Protein AF-A0AAV6Z8X4-F1 (afdb_monomer_lite)

InterPro domains:
  IPR003597 Immunoglobulin C1-set [PF07654] (32-117)
  IPR007110 Immunoglobulin-like domain [PS50835] (21-122)
  IPR013783 Immunoglobulin-like fold [G3DSA:2.60.40.10] (21-125)
  IPR013783 Immunoglobulin-like fold [G3DSA:2.60.40.10] (136-228)
  IPR036179 Immunoglobulin-like domain superfamily [SSF48726] (20-122)
  IPR050380 Immune Recognition and Response Modulators [PTHR23411] (27-135)

Sequence (233 aa):
MKERGRVLSWRDQDNSFPWRPVIQEVPVPHVLMGQSLLLQYNISGYFPDAVTVHWYKKEKGAPASALIHNRDKYEILDTTSQGQLDSTYSCTARLHFTPTLKDQGSEIICRVEHPSLDEALERSSGHLRVQGKIKSRKPIKVTAGKEEMKYSLLLENFYPKDLHIEWLGLSEDVTQTYPSSEKYTNNIDKTHSVTSDCRVPEKDLKKPNFTVCVTWRHESMDDAGSRVASSLL

Organism: Engystomops pustulosus (NCBI:txid76066)

Foldseek 3Di:
DDDDDPPDDPPPDDLPPFQDKDKDDDAQDQAEAQDKDKDKIKIKRHPDPPKDKWKWKAFAPRPDTHTDDDCVFKDWDDWDWDQDPVRIIMTMTMMIGHDAPSQAQMWMKIWMDDPSDPDIDIDISGGHHYWYDWDWDDDWDWDDDDFKIKTKTKIDGTDDPDKDKWKWKDADPDIDTFDWDWDWDQDPSRGIMIIIMTIGGVVQVPGHPIWMKMWMDDPVDPDIDMDINDDPD

Structure (mmCIF, N/CA/C/O backbone):
data_AF-A0AAV6Z8X4-F1
#
_entry.id   AF-A0AAV6Z8X4-F1
#
loop_
_atom_site.group_PDB
_atom_site.id
_atom_site.type_symbol
_atom_site.label_atom_id
_atom_site.label_alt_id
_atom_site.label_comp_id
_atom_site.label_asym_id
_atom_site.label_entity_id
_atom_site.label_seq_id
_atom_site.pdbx_PDB_ins_code
_atom_site.Cartn_x
_atom_site.Cartn_y
_atom_site.Cartn_z
_atom_site.occupancy
_atom_site.B_iso_or_equiv
_atom_site.auth_seq_id
_atom_site.auth_comp_id
_atom_site.auth_asym_id
_atom_site.auth_atom_id
_atom_site.pdbx_PDB_model_num
ATOM 1 N N . MET A 1 1 ? 51.310 -15.531 -46.652 1.00 34.31 1 MET A N 1
ATOM 2 C CA . MET A 1 1 ? 51.358 -14.092 -46.311 1.00 34.31 1 MET A CA 1
ATOM 3 C C . MET A 1 1 ? 49.956 -13.524 -46.525 1.00 34.31 1 MET A C 1
ATOM 5 O O . MET A 1 1 ? 49.521 -13.463 -47.662 1.00 34.31 1 MET A O 1
ATOM 9 N N . LYS A 1 2 ? 49.265 -13.219 -45.414 1.00 34.84 2 LYS A N 1
ATOM 10 C CA . LYS A 1 2 ? 47.993 -12.478 -45.244 1.00 34.84 2 LYS A CA 1
ATOM 11 C C . LYS A 1 2 ? 46.761 -12.913 -46.063 1.00 34.84 2 LYS A C 1
ATOM 13 O O . LYS A 1 2 ? 46.523 -12.417 -47.160 1.00 34.84 2 LYS A O 1
ATOM 18 N N . GLU A 1 3 ? 45.915 -13.735 -45.436 1.00 31.09 3 GLU A N 1
ATOM 19 C CA . GLU A 1 3 ? 44.481 -13.800 -45.743 1.00 31.09 3 GLU A CA 1
ATOM 20 C C . GLU A 1 3 ? 43.838 -12.429 -45.487 1.00 31.09 3 GLU A C 1
ATOM 22 O O . GLU A 1 3 ? 44.033 -11.809 -44.438 1.00 31.09 3 GLU A O 1
ATOM 27 N N . ARG A 1 4 ? 43.097 -11.925 -46.477 1.00 33.06 4 ARG A N 1
ATOM 28 C CA . ARG A 1 4 ? 42.283 -10.716 -46.344 1.00 33.06 4 ARG A CA 1
ATOM 29 C C . ARG A 1 4 ? 41.012 -11.089 -45.590 1.00 33.06 4 ARG A C 1
ATOM 31 O O . ARG A 1 4 ? 40.123 -11.713 -46.161 1.00 33.06 4 ARG A O 1
ATOM 38 N N . GLY A 1 5 ? 40.935 -10.692 -44.322 1.00 32.88 5 GLY A N 1
ATOM 39 C CA . GLY A 1 5 ? 39.695 -10.748 -43.555 1.00 32.88 5 GLY A CA 1
ATOM 40 C C . GLY A 1 5 ? 38.594 -9.974 -44.279 1.00 32.88 5 GLY A C 1
ATOM 41 O O . GLY A 1 5 ? 38.760 -8.792 -44.591 1.00 32.88 5 GLY A O 1
ATOM 42 N N . ARG A 1 6 ? 37.480 -10.652 -44.575 1.00 37.69 6 ARG A N 1
ATOM 43 C CA . ARG A 1 6 ? 36.229 -10.001 -44.978 1.00 37.69 6 ARG A CA 1
ATOM 44 C C . ARG A 1 6 ? 35.789 -9.111 -43.822 1.00 37.69 6 ARG A C 1
ATOM 46 O O . ARG A 1 6 ? 35.500 -9.603 -42.737 1.00 37.69 6 ARG A O 1
ATOM 53 N N . VAL A 1 7 ? 35.746 -7.806 -44.065 1.00 40.75 7 VAL A N 1
ATOM 54 C CA . VAL A 1 7 ? 35.040 -6.860 -43.203 1.00 40.75 7 VAL A CA 1
ATOM 55 C C . VAL A 1 7 ? 33.556 -7.183 -43.350 1.00 40.75 7 VAL A C 1
ATOM 57 O O . VAL A 1 7 ? 32.980 -6.947 -44.410 1.00 40.75 7 VAL A O 1
ATOM 60 N N . LEU A 1 8 ? 32.963 -7.797 -42.326 1.00 37.16 8 LEU A N 1
ATOM 61 C CA . LEU A 1 8 ? 31.517 -7.964 -42.244 1.00 37.16 8 LEU A CA 1
ATOM 62 C C . LEU A 1 8 ? 30.920 -6.585 -41.956 1.00 37.16 8 LEU A C 1
ATOM 64 O O . LEU A 1 8 ? 31.176 -5.981 -40.916 1.00 37.16 8 LEU A O 1
ATOM 68 N N . SER A 1 9 ? 30.198 -6.048 -42.934 1.00 38.84 9 SER A N 1
ATOM 69 C CA . SER A 1 9 ? 29.437 -4.816 -42.798 1.00 38.84 9 SER A CA 1
ATOM 70 C C . SER A 1 9 ? 28.275 -5.033 -41.837 1.00 38.84 9 SER A C 1
ATOM 72 O O . SER A 1 9 ? 27.449 -5.911 -42.057 1.00 38.84 9 SER A O 1
ATOM 74 N N . TRP A 1 10 ? 28.155 -4.173 -40.826 1.00 43.81 10 TRP A N 1
ATOM 75 C CA . TRP A 1 10 ? 27.065 -4.136 -39.833 1.00 43.81 10 TRP A CA 1
ATOM 76 C C . TRP A 1 10 ? 25.668 -3.819 -40.410 1.00 43.81 10 TRP A C 1
ATOM 78 O O . TRP A 1 10 ? 24.795 -3.347 -39.691 1.00 43.81 10 TRP A O 1
ATOM 88 N N . ARG A 1 11 ? 25.471 -3.982 -41.722 1.00 43.84 11 ARG A N 1
ATOM 89 C CA . ARG A 1 11 ? 24.238 -3.650 -42.450 1.00 43.84 11 ARG A CA 1
ATOM 90 C C . ARG A 1 11 ? 23.587 -4.848 -43.132 1.00 43.84 11 ARG A C 1
ATOM 92 O O . ARG A 1 11 ? 22.598 -4.654 -43.829 1.00 43.84 11 ARG A O 1
ATOM 99 N N . ASP A 1 12 ? 24.099 -6.057 -42.918 1.00 41.06 12 ASP A N 1
ATOM 100 C CA . ASP A 1 12 ? 23.402 -7.254 -43.374 1.00 41.06 12 ASP A CA 1
ATOM 101 C C . ASP A 1 12 ? 22.396 -7.680 -42.304 1.00 41.06 12 ASP A C 1
ATOM 103 O O . ASP A 1 12 ? 22.716 -8.207 -41.241 1.00 41.06 12 ASP A O 1
ATOM 107 N N . GLN A 1 13 ? 21.163 -7.308 -42.610 1.00 51.62 13 GLN A N 1
ATOM 108 C CA . GLN A 1 13 ? 19.927 -7.514 -41.888 1.00 51.62 13 GLN A CA 1
ATOM 109 C C . GLN A 1 13 ? 19.600 -9.012 -41.840 1.00 51.62 13 GLN A C 1
ATOM 111 O O . GLN A 1 13 ? 18.984 -9.544 -42.760 1.00 51.62 13 GLN A O 1
ATOM 116 N N . ASP A 1 14 ? 20.014 -9.685 -40.767 1.00 45.38 14 ASP A N 1
ATOM 117 C CA . ASP A 1 14 ? 19.438 -10.969 -40.372 1.00 45.38 14 ASP A CA 1
ATOM 118 C C . ASP A 1 14 ? 18.536 -10.740 -39.159 1.00 45.38 14 ASP A C 1
ATOM 120 O O . ASP A 1 14 ? 18.975 -10.296 -38.094 1.00 45.38 14 ASP A O 1
ATOM 124 N N . ASN A 1 15 ? 17.245 -11.017 -39.326 1.00 52.12 15 ASN A N 1
ATOM 125 C CA . ASN A 1 15 ? 16.208 -10.806 -38.317 1.00 52.12 15 ASN A CA 1
ATOM 126 C C . ASN A 1 15 ? 16.251 -11.886 -37.212 1.00 52.12 15 ASN A C 1
ATOM 128 O O . ASN A 1 15 ? 15.230 -12.220 -36.614 1.00 52.12 15 ASN A O 1
ATOM 132 N N . SER A 1 16 ? 17.428 -12.464 -36.957 1.00 53.31 16 SER A N 1
ATOM 133 C CA . SER A 1 16 ? 17.615 -13.672 -36.157 1.00 53.31 16 SER A CA 1
ATOM 134 C C . SER A 1 16 ? 18.594 -13.506 -34.995 1.00 53.31 16 SER A C 1
ATOM 136 O O . SER A 1 16 ? 19.072 -14.521 -34.501 1.00 53.31 16 SER A O 1
ATOM 138 N N . PHE A 1 17 ? 18.935 -12.286 -34.552 1.00 56.25 17 PHE A N 1
ATOM 139 C CA . PHE A 1 17 ? 19.756 -12.108 -33.342 1.00 56.25 17 PHE A CA 1
ATOM 140 C C . PHE A 1 17 ? 19.047 -12.765 -32.141 1.00 56.25 17 PHE A C 1
ATOM 142 O O . PHE A 1 17 ? 18.004 -12.254 -31.720 1.00 56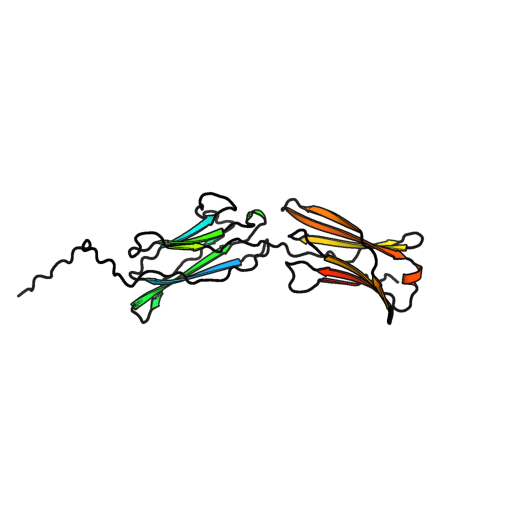.25 17 PHE A O 1
ATOM 149 N N . PRO A 1 18 ? 19.568 -13.880 -31.579 1.00 67.81 18 PRO A N 1
ATOM 150 C CA . PRO A 1 18 ? 18.834 -14.631 -30.559 1.00 67.81 18 PRO A CA 1
ATOM 151 C C . PRO A 1 18 ? 18.968 -14.036 -29.146 1.00 67.81 18 PRO A C 1
ATOM 153 O O . PRO A 1 18 ? 18.290 -14.483 -28.229 1.00 67.81 18 PRO A O 1
ATOM 156 N N . TRP A 1 19 ? 19.807 -13.010 -28.972 1.00 76.50 19 TRP A N 1
ATOM 157 C CA . TRP A 1 19 ? 20.174 -12.425 -27.677 1.00 76.50 19 TRP A CA 1
ATOM 158 C C . TRP A 1 19 ? 19.380 -11.144 -27.406 1.00 76.50 19 TRP A C 1
ATOM 160 O O . TRP A 1 19 ? 19.952 -10.054 -27.299 1.00 76.50 19 TRP A O 1
ATOM 170 N N . ARG A 1 20 ? 18.050 -11.268 -27.374 1.00 82.69 20 ARG A N 1
ATOM 171 C CA . ARG A 1 20 ? 17.136 -10.153 -27.098 1.00 82.69 20 ARG A CA 1
ATOM 172 C C . ARG A 1 20 ? 16.801 -10.112 -25.605 1.00 82.69 20 ARG A C 1
ATOM 174 O O . ARG A 1 20 ? 16.493 -11.161 -25.038 1.00 82.69 20 ARG A O 1
ATOM 181 N N . PRO A 1 21 ? 16.817 -8.930 -24.962 1.00 88.62 21 PRO A N 1
ATOM 182 C CA . PRO A 1 21 ? 16.452 -8.820 -23.557 1.00 88.62 21 PRO A CA 1
ATOM 183 C C . PRO A 1 21 ? 15.006 -9.267 -23.332 1.00 88.62 21 PRO A C 1
ATOM 185 O O . PRO A 1 21 ? 14.098 -8.895 -24.075 1.00 88.62 21 PRO A O 1
ATOM 188 N N . VAL A 1 22 ? 14.786 -10.010 -22.254 1.00 89.62 22 VAL A N 1
ATOM 189 C CA . VAL A 1 22 ? 13.462 -10.385 -21.757 1.00 89.62 22 VAL A CA 1
ATOM 190 C C . VAL A 1 22 ? 13.301 -9.823 -20.356 1.00 89.62 22 VAL A C 1
ATOM 192 O O . VAL A 1 22 ? 14.174 -10.004 -19.515 1.00 89.62 22 VAL A O 1
ATOM 195 N N . ILE A 1 23 ? 12.176 -9.158 -20.094 1.00 89.94 23 ILE A N 1
ATOM 196 C CA . ILE A 1 23 ? 11.818 -8.708 -18.745 1.00 89.94 23 ILE A CA 1
ATOM 197 C C . ILE A 1 23 ? 11.040 -9.838 -18.053 1.00 89.94 23 ILE A C 1
ATOM 199 O O . ILE A 1 23 ? 10.152 -10.436 -18.657 1.00 89.94 23 ILE A O 1
ATOM 203 N N . GLN A 1 24 ? 11.339 -10.165 -16.802 1.00 85.81 24 GLN A N 1
ATOM 204 C CA . GLN A 1 24 ? 10.565 -11.143 -16.039 1.00 85.81 24 GLN A CA 1
ATOM 205 C C . GLN A 1 24 ? 9.306 -10.506 -15.441 1.00 85.81 24 GLN A C 1
ATOM 207 O O . GLN A 1 24 ? 9.314 -9.355 -15.002 1.00 85.81 24 GLN A O 1
ATOM 212 N N . GLU A 1 25 ? 8.221 -11.275 -15.404 1.00 66.19 25 GLU A N 1
ATOM 213 C CA . GLU A 1 25 ? 6.976 -10.891 -14.746 1.00 66.19 25 GLU A CA 1
ATOM 214 C C . GLU A 1 25 ? 7.137 -10.914 -13.225 1.00 66.19 25 GLU A C 1
ATOM 216 O O . GLU A 1 25 ? 7.536 -11.929 -12.651 1.00 66.19 25 GLU A O 1
ATOM 221 N N . VAL A 1 26 ? 6.817 -9.796 -12.574 1.00 66.38 26 VAL A N 1
ATOM 222 C CA . VAL A 1 26 ? 6.809 -9.690 -11.114 1.00 66.38 26 VAL A CA 1
ATOM 223 C C . VAL A 1 26 ? 5.420 -9.233 -10.680 1.00 66.38 26 VAL A C 1
ATOM 225 O O . VAL A 1 26 ? 4.936 -8.216 -11.186 1.00 66.38 26 VAL A O 1
ATOM 228 N N . PRO A 1 27 ? 4.744 -9.977 -9.785 1.00 62.22 27 PRO A N 1
ATOM 229 C CA . PRO A 1 27 ? 3.430 -9.594 -9.305 1.00 62.22 27 PRO A CA 1
ATOM 230 C C . PRO A 1 27 ? 3.502 -8.255 -8.576 1.00 62.22 27 PRO A C 1
ATOM 232 O O . PRO A 1 27 ? 4.427 -7.964 -7.818 1.00 62.22 27 PRO A O 1
ATOM 235 N N . VAL A 1 28 ? 2.494 -7.435 -8.833 1.00 65.44 28 VAL A N 1
ATOM 236 C CA . VAL A 1 28 ? 2.404 -6.064 -8.347 1.00 65.44 28 VAL A CA 1
ATOM 237 C C . VAL A 1 28 ? 2.008 -6.112 -6.875 1.00 65.44 28 VAL A C 1
ATOM 239 O O . VAL A 1 28 ? 0.948 -6.662 -6.565 1.00 65.44 28 VAL A O 1
ATOM 242 N N . PRO A 1 29 ? 2.817 -5.562 -5.959 1.00 62.03 29 PRO A N 1
ATOM 243 C CA . PRO A 1 29 ? 2.515 -5.629 -4.536 1.00 62.03 29 PRO A CA 1
ATOM 244 C C . PRO A 1 29 ? 1.217 -4.887 -4.204 1.00 62.03 29 PRO A C 1
ATOM 246 O O . PRO A 1 29 ? 0.879 -3.892 -4.844 1.00 62.03 29 PRO A O 1
ATOM 249 N N . HIS A 1 30 ? 0.522 -5.322 -3.151 1.00 70.25 30 HIS A N 1
ATOM 250 C CA . HIS A 1 30 ? -0.430 -4.455 -2.460 1.00 70.25 30 HIS A CA 1
ATOM 251 C C . HIS A 1 30 ? 0.331 -3.247 -1.912 1.00 70.25 30 HIS A C 1
ATOM 253 O O . HIS A 1 30 ? 1.346 -3.396 -1.231 1.00 70.25 30 HIS A O 1
ATOM 259 N N . VAL A 1 31 ? -0.128 -2.043 -2.251 1.00 87.25 31 VAL A N 1
ATOM 260 C CA . VAL A 1 31 ? 0.654 -0.828 -2.042 1.00 87.25 31 VAL A CA 1
ATOM 261 C C . VAL A 1 31 ? 0.081 -0.048 -0.864 1.00 87.25 31 VAL A C 1
ATOM 263 O O . VAL A 1 31 ? -1.003 0.527 -0.954 1.00 87.25 31 VAL A O 1
ATOM 266 N N . LEU A 1 32 ? 0.812 0.004 0.249 1.00 88.25 32 LEU A N 1
ATOM 267 C CA . LEU A 1 32 ? 0.405 0.769 1.427 1.00 88.25 32 LEU A CA 1
ATOM 268 C C . LEU A 1 32 ? 0.922 2.206 1.345 1.00 88.25 32 LEU A C 1
ATOM 270 O O . LEU A 1 32 ? 2.120 2.453 1.221 1.00 88.25 32 LEU A O 1
ATOM 274 N N . MET A 1 33 ? 0.008 3.167 1.444 1.00 88.81 33 MET A N 1
ATOM 275 C CA . MET A 1 33 ? 0.327 4.590 1.405 1.00 88.81 33 MET A CA 1
ATOM 276 C C . MET A 1 33 ? 1.371 4.959 2.469 1.00 88.81 33 MET A C 1
ATOM 278 O O . MET A 1 33 ? 1.230 4.618 3.645 1.00 88.81 33 MET A O 1
ATOM 282 N N . GLY A 1 34 ? 2.395 5.710 2.056 1.00 84.94 34 GLY A N 1
ATOM 283 C CA . GLY A 1 34 ? 3.456 6.187 2.946 1.00 84.94 34 GLY A CA 1
ATOM 284 C C . GLY A 1 34 ? 4.490 5.129 3.346 1.00 84.94 34 GLY A C 1
ATOM 285 O O . GLY A 1 34 ? 5.409 5.457 4.091 1.00 84.94 34 GLY A O 1
ATOM 286 N N . GLN A 1 35 ? 4.372 3.888 2.866 1.00 87.56 35 GLN A N 1
ATOM 287 C CA . GLN A 1 35 ? 5.392 2.856 3.045 1.00 87.56 35 GLN A CA 1
ATOM 288 C C . GLN A 1 35 ? 6.231 2.721 1.777 1.00 87.56 35 GLN A C 1
ATOM 290 O O . GLN A 1 35 ? 5.690 2.484 0.700 1.00 87.56 35 GLN A O 1
ATOM 295 N N . SER A 1 36 ? 7.551 2.874 1.906 1.00 88.56 36 SER A N 1
ATOM 296 C CA . SER A 1 36 ? 8.468 2.694 0.778 1.00 88.56 36 SER A CA 1
ATOM 297 C C . SER A 1 36 ? 8.439 1.245 0.290 1.00 88.56 36 SER A C 1
ATOM 299 O O . SER A 1 36 ? 8.541 0.312 1.089 1.00 88.56 36 SER A O 1
ATOM 301 N N . LEU A 1 37 ? 8.304 1.070 -1.022 1.00 89.00 37 LEU A N 1
ATOM 302 C CA . LEU A 1 37 ? 8.266 -0.218 -1.708 1.00 89.00 37 LEU A CA 1
ATOM 303 C C . LEU A 1 37 ? 9.398 -0.291 -2.738 1.00 89.00 37 LEU A C 1
ATOM 305 O O . LEU A 1 37 ? 9.764 0.725 -3.328 1.00 89.00 37 LEU A O 1
ATOM 309 N N . LEU A 1 38 ? 9.921 -1.498 -2.973 1.00 90.25 38 LEU A N 1
ATOM 310 C CA . LEU A 1 38 ? 10.885 -1.793 -4.032 1.00 90.25 38 LEU A CA 1
ATOM 311 C C . LEU A 1 38 ? 10.198 -2.525 -5.192 1.00 90.25 38 LEU A C 1
ATOM 313 O O . LEU A 1 38 ? 9.723 -3.646 -5.020 1.00 90.25 38 LEU A O 1
ATOM 317 N N . LEU A 1 39 ? 10.186 -1.914 -6.378 1.00 90.06 39 LEU A N 1
ATOM 318 C CA . LEU A 1 39 ? 9.906 -2.617 -7.630 1.00 90.06 39 LEU A CA 1
ATOM 319 C C . LEU A 1 39 ? 11.201 -3.193 -8.182 1.00 90.06 39 LEU A C 1
ATOM 321 O O . LEU A 1 39 ? 12.224 -2.509 -8.225 1.00 90.06 39 LEU A O 1
ATOM 325 N N . GLN A 1 40 ? 11.133 -4.441 -8.632 1.00 91.31 40 GLN A N 1
ATOM 326 C CA . GLN A 1 40 ? 12.275 -5.163 -9.161 1.00 91.31 40 GLN A CA 1
ATOM 327 C C . GLN A 1 40 ? 11.875 -5.887 -10.443 1.00 91.31 40 GLN A C 1
ATOM 329 O O . GLN A 1 40 ? 10.918 -6.651 -10.431 1.00 91.31 40 GLN A O 1
ATOM 334 N N . TYR A 1 41 ? 12.623 -5.673 -11.524 1.00 91.88 41 TYR A N 1
ATOM 335 C CA . TYR A 1 41 ? 12.455 -6.401 -12.780 1.00 91.88 41 TYR A CA 1
ATOM 336 C C . TYR A 1 41 ? 13.779 -7.032 -13.188 1.00 91.88 41 TYR A C 1
ATOM 338 O O . TYR A 1 41 ? 14.787 -6.341 -13.335 1.00 91.88 41 TYR A O 1
ATOM 346 N N . ASN A 1 42 ? 13.766 -8.350 -13.365 1.00 93.69 42 ASN A N 1
ATOM 347 C CA . ASN A 1 42 ? 14.898 -9.083 -13.914 1.00 93.69 42 ASN A CA 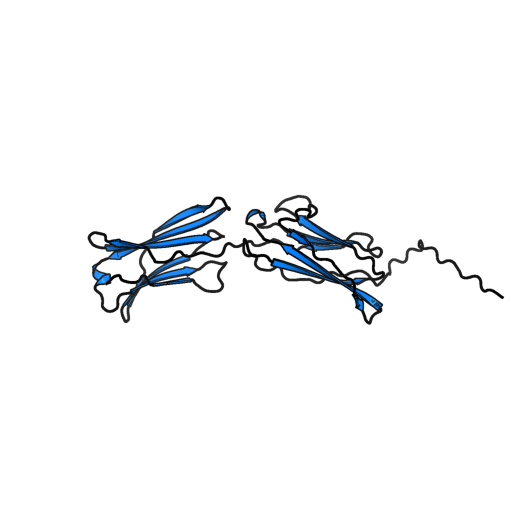1
ATOM 348 C C . ASN A 1 42 ? 14.880 -8.959 -15.441 1.00 93.69 42 ASN A C 1
ATOM 350 O O . ASN A 1 42 ? 13.833 -9.166 -16.054 1.00 93.69 42 ASN A O 1
ATOM 354 N N . ILE A 1 43 ? 16.012 -8.601 -16.032 1.00 95.12 43 ILE A N 1
ATOM 355 C CA . ILE A 1 43 ? 16.207 -8.447 -17.471 1.00 95.12 43 ILE A CA 1
ATOM 356 C C . ILE A 1 43 ? 17.323 -9.410 -17.858 1.00 95.12 43 ILE A C 1
ATOM 358 O O . ILE A 1 43 ? 18.411 -9.330 -17.299 1.00 95.12 43 ILE A O 1
ATOM 362 N N . SER A 1 44 ? 17.090 -10.322 -18.794 1.00 94.50 44 SER A N 1
ATOM 363 C CA . SER A 1 44 ? 18.077 -11.353 -19.139 1.00 94.50 44 SER A CA 1
ATOM 364 C C . SER A 1 44 ? 18.098 -11.684 -20.625 1.00 94.50 44 SER A C 1
ATOM 366 O O . SER A 1 44 ? 17.216 -11.264 -21.374 1.00 94.50 44 SER A O 1
ATOM 368 N N . GLY A 1 45 ? 19.122 -12.427 -21.050 1.00 92.31 45 GLY A N 1
ATOM 369 C CA . GLY A 1 45 ? 19.208 -12.979 -22.400 1.00 92.31 45 GLY A CA 1
ATOM 370 C C . GLY A 1 45 ? 19.760 -12.017 -23.449 1.00 92.31 45 GLY A C 1
ATOM 371 O O . GLY A 1 45 ? 19.609 -12.282 -24.636 1.00 92.31 45 GLY A O 1
ATOM 372 N N . TYR A 1 46 ? 20.387 -10.905 -23.050 1.00 93.44 46 TYR A N 1
ATOM 373 C CA . TYR A 1 46 ? 20.851 -9.879 -23.990 1.00 93.44 46 TYR A CA 1
ATOM 374 C C . TYR A 1 46 ? 22.363 -9.901 -24.220 1.00 93.44 46 TYR A C 1
ATOM 376 O O . TYR A 1 46 ? 23.145 -10.220 -23.329 1.00 93.44 46 TYR A O 1
ATOM 384 N N . PHE A 1 47 ? 22.781 -9.524 -25.428 1.00 91.50 47 PHE A N 1
ATOM 385 C CA . PHE A 1 47 ? 24.177 -9.274 -25.791 1.00 91.50 47 PHE A CA 1
ATOM 386 C C . PHE A 1 47 ? 24.222 -8.237 -26.926 1.00 91.50 47 PHE A C 1
ATOM 388 O O . PHE A 1 47 ? 23.442 -8.370 -27.871 1.00 91.50 47 PHE A O 1
ATOM 395 N N . PRO A 1 48 ? 25.103 -7.218 -26.896 1.00 93.00 48 PRO A N 1
ATOM 396 C CA . PRO A 1 48 ? 26.188 -6.976 -25.931 1.00 93.00 48 PRO A CA 1
ATOM 397 C C . PRO A 1 48 ? 25.701 -6.377 -24.598 1.00 93.00 48 PRO A C 1
ATOM 399 O O . PRO A 1 48 ? 24.509 -6.106 -24.443 1.00 93.00 48 PRO A O 1
ATOM 402 N N . ASP A 1 49 ? 26.614 -6.139 -23.649 1.00 93.94 49 ASP A N 1
ATOM 403 C CA . ASP A 1 49 ? 26.342 -5.389 -22.411 1.00 93.94 49 ASP A CA 1
ATOM 404 C C . ASP A 1 49 ? 26.143 -3.889 -22.691 1.00 93.94 49 ASP A C 1
ATOM 406 O O . ASP A 1 49 ? 27.035 -3.062 -22.516 1.00 93.94 49 ASP A O 1
ATOM 410 N N . ALA A 1 50 ? 24.975 -3.559 -23.234 1.00 93.06 50 ALA A N 1
ATOM 411 C CA . ALA A 1 50 ? 24.595 -2.209 -23.642 1.00 93.06 50 ALA A CA 1
ATOM 412 C C . ALA A 1 50 ? 23.116 -1.934 -23.329 1.00 93.06 50 ALA A C 1
ATOM 414 O O . ALA A 1 50 ? 22.418 -1.264 -24.090 1.00 93.06 50 ALA A O 1
ATOM 415 N N . VAL A 1 51 ? 22.611 -2.520 -22.242 1.00 94.44 51 VAL A N 1
ATOM 416 C CA . VAL A 1 51 ? 21.224 -2.326 -21.816 1.00 94.44 51 VAL A CA 1
ATOM 417 C C . VAL A 1 51 ? 21.074 -0.977 -21.121 1.00 94.44 51 VAL A C 1
ATOM 419 O O . VAL A 1 51 ? 21.868 -0.620 -20.253 1.00 94.44 51 VAL A O 1
ATOM 422 N N . THR A 1 52 ? 20.037 -0.232 -21.486 1.00 94.94 52 THR A N 1
ATOM 423 C CA . THR A 1 52 ? 19.655 1.012 -20.812 1.00 94.94 52 THR A CA 1
ATOM 424 C C . THR A 1 52 ? 18.249 0.862 -20.258 1.00 94.94 52 THR A C 1
ATOM 426 O O . THR A 1 52 ? 17.348 0.392 -20.951 1.00 94.94 52 THR A O 1
ATOM 429 N N . VAL A 1 53 ? 18.059 1.239 -18.992 1.00 95.12 53 VAL A N 1
ATOM 430 C CA . VAL A 1 53 ? 16.771 1.121 -18.304 1.00 95.12 53 VAL A CA 1
ATOM 431 C C . VAL A 1 53 ? 16.252 2.498 -17.921 1.00 95.12 53 VAL A C 1
ATOM 433 O O . VAL A 1 53 ? 16.934 3.286 -17.265 1.00 95.12 53 VAL A O 1
ATOM 436 N N . HIS A 1 54 ? 15.002 2.754 -18.283 1.00 95.06 54 HIS A N 1
ATOM 437 C CA . HIS A 1 54 ? 14.268 3.959 -17.944 1.00 95.06 54 HIS A CA 1
ATOM 438 C C . HIS A 1 54 ? 12.968 3.610 -17.227 1.00 95.06 54 HIS A C 1
ATOM 440 O O . HIS A 1 54 ? 12.332 2.593 -17.497 1.00 95.06 54 HIS A O 1
ATOM 446 N N . TRP A 1 55 ? 12.549 4.493 -16.327 1.00 94.88 55 TRP A N 1
ATOM 447 C CA . TRP A 1 55 ? 11.315 4.333 -15.571 1.00 94.88 55 TRP A CA 1
ATOM 448 C C . TRP A 1 55 ? 10.334 5.440 -15.927 1.00 94.88 55 TRP A C 1
ATOM 450 O O . TRP A 1 55 ? 10.679 6.622 -15.909 1.00 94.88 55 TRP A O 1
ATOM 460 N N . TYR A 1 56 ? 9.100 5.056 -16.223 1.00 94.94 56 TYR A N 1
ATOM 461 C CA . TYR A 1 56 ? 8.020 5.961 -16.582 1.00 94.94 56 TYR A CA 1
ATOM 462 C C . TYR A 1 56 ? 6.836 5.771 -15.640 1.00 94.94 56 TYR A C 1
ATOM 464 O O . TYR A 1 56 ? 6.621 4.696 -15.084 1.00 94.94 56 TYR A O 1
ATOM 472 N N . LYS A 1 57 ? 6.038 6.823 -15.480 1.00 94.25 57 LYS A N 1
ATOM 473 C CA . LYS A 1 57 ? 4.746 6.769 -14.806 1.00 94.25 57 LYS A CA 1
ATOM 474 C C . LYS A 1 57 ? 3.646 7.095 -15.802 1.00 94.25 57 LYS A C 1
ATOM 476 O O . LYS A 1 57 ? 3.696 8.124 -16.475 1.00 94.25 57 LYS A O 1
ATOM 481 N N . LYS A 1 58 ? 2.619 6.256 -15.851 1.00 94.81 58 LYS A N 1
ATOM 482 C CA . LYS A 1 58 ? 1.373 6.543 -16.558 1.00 94.81 58 LYS A CA 1
ATOM 483 C C . LYS A 1 58 ? 0.290 6.850 -15.536 1.00 94.81 58 LYS A C 1
ATOM 485 O O . LYS A 1 58 ? -0.070 5.999 -14.728 1.00 94.81 58 LYS A O 1
ATOM 490 N N . GLU A 1 59 ? -0.195 8.086 -15.539 1.00 94.31 59 GLU A N 1
ATOM 491 C CA . GLU A 1 59 ? -1.306 8.479 -14.671 1.00 94.31 59 GLU A CA 1
ATOM 492 C C . GLU A 1 59 ? -2.599 7.786 -15.124 1.00 94.31 59 GLU A C 1
ATOM 494 O O . GLU A 1 59 ? -2.788 7.487 -16.308 1.00 94.31 59 GLU A O 1
ATOM 499 N N . LYS A 1 60 ? -3.518 7.555 -14.185 1.00 92.88 60 LYS A N 1
ATOM 500 C CA . LYS A 1 60 ? -4.806 6.923 -14.484 1.00 92.88 60 LYS A CA 1
ATOM 501 C C . LYS A 1 60 ? -5.557 7.703 -15.573 1.00 92.88 60 LYS A C 1
ATOM 503 O O . LYS A 1 60 ? -5.931 8.855 -15.367 1.00 92.88 60 LYS A O 1
ATOM 508 N N . GLY A 1 61 ? -5.821 7.051 -16.707 1.00 89.62 61 GLY A N 1
ATOM 509 C CA . GLY A 1 61 ? -6.539 7.645 -17.842 1.00 89.62 61 GLY A CA 1
ATOM 510 C C . GLY A 1 61 ? -5.713 8.612 -18.698 1.00 89.62 61 GLY A C 1
ATOM 511 O O . GLY A 1 61 ? -6.266 9.224 -19.609 1.00 89.62 61 GLY A O 1
ATOM 512 N N . ALA A 1 62 ? -4.410 8.757 -18.440 1.00 92.44 62 ALA A N 1
ATOM 513 C CA . ALA A 1 62 ? -3.540 9.556 -19.292 1.00 92.44 62 ALA A CA 1
ATOM 514 C C . ALA A 1 62 ? -3.253 8.844 -20.629 1.00 92.44 62 ALA A C 1
ATOM 516 O O . ALA A 1 62 ? -3.092 7.618 -20.654 1.00 92.44 62 ALA A O 1
ATOM 517 N N . PRO A 1 63 ? -3.137 9.602 -21.736 1.00 88.38 63 PRO A N 1
ATOM 518 C CA . PRO A 1 63 ? -2.871 9.035 -23.057 1.00 88.38 63 PRO A CA 1
ATOM 519 C C . PRO A 1 63 ? -1.433 8.521 -23.203 1.00 88.38 63 PRO A C 1
ATOM 521 O O . PRO A 1 63 ? -1.182 7.642 -24.020 1.00 88.38 63 PRO A O 1
ATOM 524 N N . ALA A 1 64 ? -0.494 9.054 -22.417 1.00 91.94 64 ALA A N 1
ATOM 525 C CA . ALA A 1 64 ? 0.923 8.727 -22.497 1.00 91.94 64 ALA A CA 1
ATOM 526 C C . ALA A 1 64 ? 1.563 8.656 -21.105 1.00 91.94 64 ALA A C 1
ATOM 528 O O . ALA A 1 64 ? 1.085 9.266 -20.145 1.00 91.94 64 ALA A O 1
ATOM 529 N N . SER A 1 65 ? 2.660 7.910 -21.013 1.00 94.19 65 SER A N 1
ATOM 530 C CA . SER A 1 65 ? 3.506 7.822 -19.827 1.00 94.19 65 SER A CA 1
ATOM 531 C C . SER A 1 65 ? 4.580 8.913 -19.830 1.00 94.19 65 SER A C 1
ATOM 533 O O . SER A 1 65 ? 5.158 9.223 -20.870 1.00 94.19 65 SER A O 1
ATOM 535 N N . ALA A 1 66 ? 4.888 9.467 -18.661 1.00 94.12 66 ALA A N 1
ATOM 536 C CA . ALA A 1 66 ? 5.926 10.476 -18.469 1.00 94.12 66 ALA A CA 1
ATOM 537 C C . ALA A 1 66 ? 7.159 9.872 -17.787 1.00 94.12 66 ALA A C 1
ATOM 539 O O . ALA A 1 66 ? 7.027 8.993 -16.936 1.00 94.12 66 ALA A O 1
ATOM 540 N N . LEU A 1 67 ? 8.355 10.343 -18.148 1.00 94.19 67 LEU A N 1
ATOM 541 C CA . LEU A 1 67 ? 9.603 9.885 -17.536 1.00 94.19 67 LEU A CA 1
ATOM 542 C C . LEU A 1 67 ? 9.636 10.255 -16.045 1.00 94.19 67 LEU A C 1
ATOM 544 O O . LEU A 1 67 ? 9.310 11.382 -15.663 1.00 94.19 67 LEU A O 1
ATOM 548 N N . ILE A 1 68 ? 10.058 9.321 -15.196 1.00 92.75 68 ILE A N 1
ATOM 549 C CA . ILE A 1 68 ? 10.227 9.570 -13.766 1.00 92.75 68 ILE A CA 1
ATOM 550 C C . ILE A 1 68 ? 11.510 10.379 -13.545 1.00 92.75 68 ILE A C 1
ATOM 552 O O . ILE A 1 68 ? 12.615 9.880 -13.727 1.00 92.75 68 ILE A O 1
ATOM 556 N N . HIS A 1 69 ? 11.351 11.634 -13.119 1.00 80.38 69 HIS A N 1
ATOM 557 C CA . HIS A 1 69 ? 12.460 12.548 -12.806 1.00 80.38 69 HIS A CA 1
ATOM 558 C C . HIS A 1 69 ? 12.452 13.055 -11.350 1.00 80.38 69 HIS A C 1
ATOM 560 O O . HIS A 1 69 ? 13.382 13.736 -10.922 1.00 80.38 69 HIS A O 1
ATOM 566 N N . ASN A 1 70 ? 11.389 12.781 -10.585 1.00 81.00 70 ASN A N 1
ATOM 567 C CA . ASN A 1 70 ? 11.230 13.273 -9.216 1.00 81.00 70 ASN A CA 1
ATOM 568 C C . ASN A 1 70 ? 12.030 12.407 -8.228 1.00 81.00 70 ASN A C 1
ATOM 570 O O . ASN A 1 70 ? 11.548 11.360 -7.796 1.00 81.00 70 ASN A O 1
ATOM 574 N N . ARG A 1 71 ? 13.222 12.874 -7.850 1.00 77.81 71 ARG A N 1
ATOM 575 C CA . ARG A 1 71 ? 14.117 12.162 -6.926 1.00 77.81 71 ARG A CA 1
ATOM 576 C C . ARG A 1 71 ? 13.676 12.180 -5.458 1.00 77.81 71 ARG A C 1
ATOM 578 O O . ARG A 1 71 ? 14.148 11.352 -4.695 1.00 77.81 71 ARG A O 1
ATOM 585 N N . ASP A 1 72 ? 12.756 13.064 -5.067 1.00 82.00 72 ASP A N 1
ATOM 586 C CA . ASP A 1 72 ? 12.240 13.105 -3.688 1.00 82.00 72 ASP A CA 1
ATOM 587 C C . ASP A 1 72 ? 11.276 11.945 -3.412 1.00 82.00 72 ASP A C 1
ATOM 589 O O . ASP A 1 72 ? 11.118 11.491 -2.280 1.00 82.00 72 ASP A O 1
ATOM 593 N N . LYS A 1 73 ? 10.592 11.476 -4.460 1.00 85.38 73 LYS A N 1
ATOM 594 C CA . LYS A 1 73 ? 9.602 10.397 -4.380 1.00 85.38 73 LYS A CA 1
ATOM 595 C C . LYS A 1 73 ? 10.133 9.051 -4.867 1.00 85.38 73 LYS A C 1
ATOM 597 O O . LYS A 1 73 ? 9.657 8.016 -4.395 1.00 85.38 73 LYS A O 1
ATOM 602 N N . TYR A 1 74 ? 11.041 9.080 -5.837 1.00 91.44 74 TYR A N 1
ATOM 603 C CA . TYR A 1 74 ? 11.545 7.907 -6.533 1.00 91.44 74 TYR A CA 1
ATOM 604 C C . TYR A 1 74 ? 13.062 7.834 -6.425 1.00 91.44 74 TYR A C 1
ATOM 606 O O . TYR A 1 74 ? 13.760 8.792 -6.750 1.00 91.44 74 TYR A O 1
ATOM 614 N N . GLU A 1 75 ? 13.567 6.665 -6.063 1.00 93.50 75 GLU A N 1
ATOM 615 C CA . GLU A 1 75 ? 14.992 6.362 -6.040 1.00 93.50 75 GLU A CA 1
ATOM 616 C C . GLU A 1 75 ? 15.253 5.198 -7.002 1.00 93.50 75 GLU A C 1
ATOM 618 O O . GLU A 1 75 ? 14.896 4.046 -6.745 1.00 93.50 75 GLU A O 1
ATOM 623 N N . ILE A 1 76 ? 15.822 5.528 -8.163 1.00 92.75 76 ILE A N 1
ATOM 624 C CA . ILE A 1 76 ? 16.247 4.549 -9.166 1.00 92.75 76 ILE A CA 1
ATOM 625 C C . ILE A 1 76 ? 17.616 4.033 -8.731 1.00 92.75 76 ILE A C 1
ATOM 627 O O . ILE A 1 76 ? 18.545 4.827 -8.590 1.00 92.75 76 ILE A O 1
ATOM 631 N N . LEU A 1 77 ? 17.739 2.723 -8.523 1.00 91.75 77 LEU A N 1
ATOM 632 C CA . LEU A 1 77 ? 19.019 2.114 -8.177 1.00 91.75 77 LEU A CA 1
ATOM 633 C C . LEU A 1 77 ? 19.796 1.747 -9.437 1.00 91.75 77 LEU A C 1
ATOM 635 O O . LEU A 1 77 ? 19.216 1.323 -10.443 1.00 91.75 77 LEU A O 1
ATOM 639 N N . ASP A 1 78 ? 21.121 1.839 -9.339 1.00 88.75 78 ASP A N 1
ATOM 640 C CA . ASP A 1 78 ? 22.003 1.454 -10.429 1.00 88.75 78 ASP A CA 1
ATOM 641 C C . ASP A 1 78 ? 21.783 -0.010 -10.824 1.00 88.75 78 ASP A C 1
ATOM 643 O O . ASP A 1 78 ? 21.605 -0.923 -9.998 1.00 88.75 78 ASP A O 1
ATOM 647 N N . THR A 1 79 ? 21.772 -0.202 -12.138 1.00 89.94 79 THR A N 1
ATOM 648 C CA . THR A 1 79 ? 21.591 -1.493 -12.784 1.00 89.94 79 THR A CA 1
ATOM 649 C C . THR A 1 79 ? 22.954 -1.970 -13.256 1.00 89.94 79 THR A C 1
ATOM 651 O O . THR A 1 79 ? 23.615 -1.295 -14.041 1.00 89.94 79 THR A O 1
ATOM 654 N N . THR A 1 80 ? 23.390 -3.125 -12.761 1.00 90.94 80 THR A N 1
ATOM 655 C CA . THR A 1 80 ? 24.675 -3.725 -13.136 1.00 90.94 80 THR A CA 1
ATOM 656 C C . THR A 1 80 ? 24.419 -5.026 -13.877 1.00 90.94 80 THR A C 1
ATOM 658 O O . THR A 1 80 ? 23.741 -5.913 -13.351 1.00 90.94 80 THR A O 1
ATOM 661 N N . SER A 1 81 ? 24.958 -5.130 -15.089 1.00 93.06 81 SER A N 1
ATOM 662 C CA . SER A 1 81 ? 24.929 -6.359 -15.875 1.00 93.06 81 SER A CA 1
ATOM 663 C C . SER A 1 81 ? 25.893 -7.398 -15.323 1.00 93.06 81 SER A C 1
ATOM 665 O O . SER A 1 81 ? 26.981 -7.090 -14.837 1.00 93.06 81 SER A O 1
ATOM 667 N N . GLN A 1 82 ? 25.485 -8.654 -15.423 1.00 94.31 82 GLN A N 1
ATOM 668 C CA . GLN A 1 82 ? 26.246 -9.820 -15.007 1.00 94.31 82 GLN A CA 1
ATOM 669 C C . GLN A 1 82 ? 26.263 -10.820 -16.158 1.00 94.31 82 GLN A C 1
ATOM 671 O O . GLN A 1 82 ? 25.203 -11.202 -16.662 1.00 94.31 82 GLN A O 1
ATOM 676 N N . GLY A 1 83 ? 27.459 -11.240 -16.568 1.00 93.25 83 GLY A N 1
ATOM 677 C CA . GLY A 1 83 ? 27.622 -12.281 -17.580 1.00 93.25 83 GLY A CA 1
ATOM 678 C C . GLY A 1 83 ? 27.063 -13.619 -17.095 1.00 93.25 83 GLY A C 1
ATOM 679 O O . GLY A 1 83 ? 27.217 -13.976 -15.927 1.00 93.25 83 GLY A O 1
ATOM 680 N N . GLN A 1 84 ? 26.403 -14.337 -17.991 1.00 92.56 84 GLN A N 1
ATOM 681 C CA . GLN A 1 84 ? 25.758 -15.622 -17.747 1.00 92.56 84 GLN A CA 1
ATOM 682 C C . GLN A 1 84 ? 26.555 -16.765 -18.395 1.00 92.56 84 GLN A C 1
ATOM 684 O O . GLN A 1 84 ? 27.401 -16.547 -19.264 1.00 92.56 84 GLN A O 1
ATOM 689 N N . LEU A 1 85 ? 26.287 -18.009 -17.977 1.00 90.38 85 LEU A N 1
ATOM 690 C CA . LEU A 1 85 ? 26.987 -19.198 -18.493 1.00 90.38 85 LEU A CA 1
ATOM 691 C C . LEU A 1 85 ? 26.731 -19.431 -19.988 1.00 90.38 85 LEU A C 1
ATOM 693 O O . LEU A 1 85 ? 27.586 -19.953 -20.698 1.00 90.38 85 LEU A O 1
ATOM 697 N N . ASP A 1 86 ? 25.562 -19.017 -20.466 1.00 88.94 86 ASP A N 1
ATOM 698 C CA . ASP A 1 86 ? 25.188 -19.075 -21.873 1.00 88.94 86 ASP A CA 1
ATOM 699 C C . ASP A 1 86 ? 25.849 -17.975 -22.715 1.00 88.94 86 ASP A C 1
ATOM 701 O O . ASP A 1 86 ? 25.559 -17.898 -23.894 1.00 88.94 86 ASP A O 1
ATOM 705 N N . SER A 1 87 ? 26.772 -17.174 -22.162 1.00 89.12 87 SER A N 1
ATOM 706 C CA . SER A 1 87 ? 27.405 -16.001 -22.796 1.00 89.12 87 SER A CA 1
ATOM 707 C C . SER A 1 87 ? 26.481 -14.789 -22.993 1.00 89.12 87 SER A C 1
ATOM 709 O O . SER A 1 87 ? 26.852 -13.851 -23.702 1.00 89.12 87 SER A O 1
ATOM 711 N N . THR A 1 88 ? 25.286 -14.785 -22.385 1.00 94.00 88 THR A N 1
ATOM 712 C CA . THR A 1 88 ? 24.389 -13.618 -22.363 1.00 94.00 88 THR A CA 1
ATOM 713 C C . THR A 1 88 ? 24.749 -12.727 -21.173 1.00 94.00 88 THR A C 1
ATOM 715 O O . THR A 1 88 ? 25.598 -13.060 -20.342 1.00 94.00 88 THR A O 1
ATOM 718 N N . TYR A 1 89 ? 24.069 -11.593 -21.055 1.00 94.31 89 TYR A N 1
ATOM 719 C CA . TYR A 1 89 ? 24.033 -10.787 -19.847 1.00 94.31 89 TYR A CA 1
ATOM 720 C C . TYR A 1 89 ? 22.639 -10.809 -19.216 1.00 94.31 89 TYR A C 1
ATOM 722 O O . TYR A 1 89 ? 21.614 -10.983 -19.885 1.00 94.31 89 TYR A O 1
ATOM 730 N N . SER A 1 90 ? 22.615 -10.587 -17.906 1.00 95.38 90 SER A N 1
ATOM 731 C CA . SER A 1 90 ? 21.404 -10.282 -17.152 1.00 95.38 90 SER A CA 1
ATOM 732 C C . SER A 1 90 ? 21.642 -9.148 -16.167 1.00 95.38 90 SER A C 1
ATOM 734 O O . SER A 1 90 ? 22.744 -9.023 -15.630 1.00 95.38 90 SER A O 1
ATOM 736 N N . CYS A 1 91 ? 20.611 -8.376 -15.861 1.00 94.62 91 CYS A N 1
ATOM 737 C CA . CYS A 1 91 ? 20.639 -7.347 -14.838 1.00 94.62 91 CYS A CA 1
ATOM 738 C C . CYS A 1 91 ? 19.292 -7.245 -14.123 1.00 94.62 91 CYS A C 1
ATOM 740 O O . CYS A 1 91 ? 18.266 -7.743 -14.583 1.00 94.62 91 CYS A O 1
ATOM 742 N N . THR A 1 92 ? 19.296 -6.551 -12.989 1.00 94.69 92 THR A N 1
ATOM 743 C CA . THR A 1 92 ? 18.092 -6.340 -12.187 1.00 94.69 92 THR A CA 1
ATOM 744 C C . THR A 1 92 ? 17.828 -4.849 -12.046 1.00 94.69 92 THR A C 1
ATOM 746 O O . THR A 1 92 ? 18.510 -4.156 -11.285 1.00 94.69 92 THR A O 1
ATOM 749 N N . ALA A 1 93 ? 16.807 -4.369 -12.752 1.00 94.00 93 ALA A N 1
ATOM 750 C CA . ALA A 1 93 ? 16.310 -3.009 -12.628 1.00 94.00 93 ALA A CA 1
ATOM 751 C C . ALA A 1 93 ? 15.537 -2.849 -11.317 1.00 94.00 93 ALA A C 1
ATOM 753 O O . ALA A 1 93 ? 14.695 -3.686 -10.979 1.00 94.00 93 ALA A O 1
ATOM 754 N N . ARG A 1 94 ? 15.809 -1.770 -10.578 1.00 92.81 94 ARG A N 1
ATOM 755 C CA . ARG A 1 94 ? 15.238 -1.530 -9.248 1.00 92.81 94 ARG A CA 1
ATOM 756 C C . ARG A 1 94 ? 14.793 -0.082 -9.076 1.00 92.81 94 ARG A C 1
ATOM 758 O O . ARG A 1 94 ? 15.528 0.842 -9.424 1.00 92.81 94 ARG A O 1
ATOM 765 N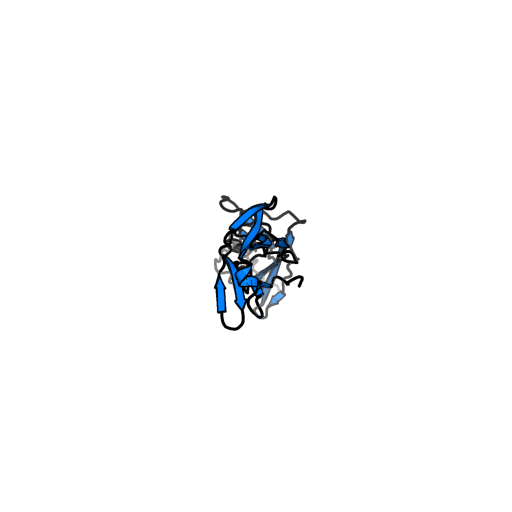 N . LEU A 1 95 ? 13.606 0.095 -8.506 1.00 92.62 95 LEU A N 1
ATOM 766 C CA . LEU A 1 95 ? 13.018 1.398 -8.208 1.00 92.62 95 LEU A CA 1
ATOM 767 C C . LEU A 1 95 ? 12.377 1.380 -6.823 1.00 92.62 95 LEU A C 1
ATOM 769 O O . LEU A 1 95 ? 11.391 0.675 -6.601 1.00 92.62 95 LEU A O 1
ATOM 773 N N . HIS A 1 96 ? 12.902 2.198 -5.919 1.00 92.25 96 HIS A N 1
ATOM 774 C CA . HIS A 1 96 ? 12.224 2.536 -4.678 1.00 92.25 96 HIS A CA 1
ATOM 775 C C . HIS A 1 96 ? 11.238 3.672 -4.914 1.00 92.25 96 HIS A C 1
ATOM 777 O O . HIS A 1 96 ? 11.552 4.659 -5.584 1.00 92.25 96 HIS A O 1
ATOM 783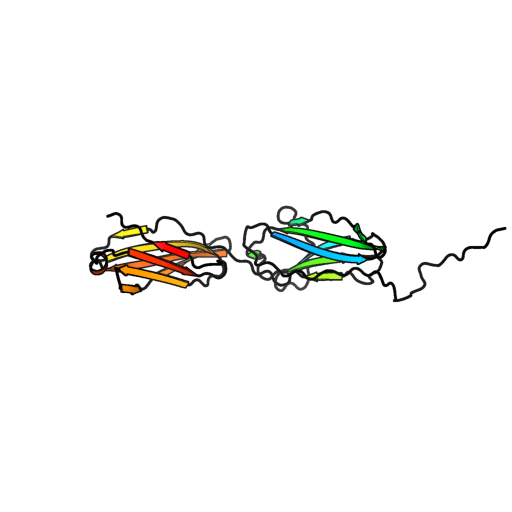 N N . PHE A 1 97 ? 10.040 3.554 -4.348 1.00 91.44 97 PHE A N 1
ATOM 784 C CA . PHE A 1 97 ? 9.099 4.664 -4.329 1.00 91.44 97 PHE A CA 1
ATOM 785 C C . PHE A 1 97 ? 8.178 4.615 -3.119 1.00 91.44 97 PHE A C 1
ATOM 787 O O . PHE A 1 97 ? 7.831 3.545 -2.618 1.00 91.44 97 PHE A O 1
ATOM 794 N N . THR A 1 98 ? 7.752 5.798 -2.675 1.00 91.12 98 THR A N 1
ATOM 795 C CA . THR A 1 98 ? 6.723 5.923 -1.639 1.00 91.12 98 THR A CA 1
ATOM 796 C C . THR A 1 98 ? 5.380 6.302 -2.279 1.00 91.12 98 THR A C 1
ATOM 798 O O . THR A 1 98 ? 5.238 7.400 -2.829 1.00 91.12 98 THR A O 1
ATOM 801 N N . PRO A 1 99 ? 4.382 5.408 -2.240 1.00 90.25 99 PRO A N 1
ATOM 802 C CA . PRO A 1 99 ? 3.080 5.600 -2.858 1.00 90.25 99 PRO A CA 1
ATOM 803 C C . PRO A 1 99 ? 2.207 6.582 -2.070 1.00 90.25 99 PRO A C 1
ATOM 805 O O . PRO A 1 99 ? 2.218 6.638 -0.837 1.00 90.25 99 PRO A O 1
ATOM 808 N N . THR A 1 100 ? 1.381 7.318 -2.806 1.00 90.06 100 THR A N 1
ATOM 809 C CA . THR A 1 100 ? 0.378 8.255 -2.288 1.00 90.06 100 THR A CA 1
ATOM 810 C C . THR A 1 100 ? -0.982 7.966 -2.917 1.00 90.06 100 THR A C 1
ATOM 812 O O . THR A 1 100 ? -1.052 7.364 -3.985 1.00 90.06 100 THR A O 1
ATOM 815 N N . LEU A 1 101 ? -2.081 8.467 -2.343 1.00 89.25 101 LEU A N 1
ATOM 816 C CA . LEU A 1 101 ? -3.409 8.307 -2.961 1.00 89.25 101 LEU A CA 1
ATOM 817 C C . LEU A 1 101 ? -3.541 8.950 -4.353 1.00 89.25 101 LEU A C 1
ATOM 819 O O . LEU A 1 101 ? -4.461 8.620 -5.096 1.00 89.25 101 LEU A O 1
ATOM 823 N N . LYS A 1 102 ? -2.621 9.842 -4.746 1.00 88.69 102 LYS A N 1
ATOM 824 C CA . LYS A 1 102 ? -2.561 10.368 -6.121 1.00 88.69 102 LYS A CA 1
ATOM 825 C C . LYS A 1 102 ? -2.136 9.307 -7.137 1.00 88.69 102 LYS A C 1
ATOM 827 O O . LYS A 1 102 ? -2.444 9.454 -8.309 1.00 88.69 102 LYS A O 1
ATOM 832 N N . ASP A 1 103 ? -1.453 8.255 -6.696 1.00 91.12 103 ASP A N 1
ATOM 833 C CA . ASP A 1 103 ? -0.972 7.173 -7.557 1.00 91.12 103 ASP A CA 1
ATOM 834 C C . ASP A 1 103 ? -2.023 6.081 -7.776 1.00 91.12 103 ASP A C 1
ATOM 836 O O . ASP A 1 103 ? -1.769 5.127 -8.506 1.00 91.12 103 ASP A O 1
ATOM 840 N N . GLN A 1 104 ? -3.209 6.214 -7.175 1.00 91.19 104 GLN A N 1
ATOM 841 C CA . GLN A 1 104 ? -4.284 5.238 -7.301 1.00 91.19 104 GLN A CA 1
ATOM 842 C C . GLN A 1 104 ? -4.660 5.003 -8.769 1.00 91.19 104 GLN A C 1
ATOM 844 O O . GLN A 1 104 ? -5.122 5.908 -9.468 1.00 91.19 104 GLN A O 1
ATOM 849 N N . GLY A 1 105 ? -4.499 3.761 -9.224 1.00 90.94 105 GLY A N 1
ATOM 850 C CA . GLY A 1 105 ? -4.742 3.349 -10.604 1.00 90.94 105 GLY A CA 1
ATOM 851 C C . GLY A 1 105 ? -3.736 3.887 -11.624 1.00 90.94 105 GLY A C 1
ATOM 852 O O . GLY A 1 105 ? -3.997 3.772 -12.816 1.00 90.94 105 GLY A O 1
ATOM 853 N N . SER A 1 106 ? -2.630 4.491 -11.188 1.00 92.75 106 SER A N 1
ATOM 854 C CA . SER A 1 106 ? -1.486 4.759 -12.067 1.00 92.75 106 SER A CA 1
ATOM 855 C C . SER A 1 106 ? -0.709 3.473 -12.334 1.00 92.75 106 SER A C 1
ATOM 857 O O . SER A 1 106 ? -0.882 2.486 -11.622 1.00 92.75 106 SER A O 1
ATOM 859 N N . GLU A 1 107 ? 0.184 3.512 -13.316 1.00 92.69 107 GLU A N 1
ATOM 860 C CA . GLU A 1 107 ? 1.094 2.419 -13.654 1.00 92.69 107 GLU A CA 1
ATOM 861 C C . GLU A 1 107 ? 2.543 2.917 -13.619 1.00 92.69 107 GLU A C 1
ATOM 863 O O . GLU A 1 107 ? 2.829 4.055 -14.012 1.00 92.69 107 GLU A O 1
ATOM 868 N N . ILE A 1 108 ? 3.462 2.066 -13.169 1.00 92.81 108 ILE A N 1
ATOM 869 C CA . ILE A 1 108 ? 4.904 2.286 -13.265 1.00 92.81 108 ILE A CA 1
ATOM 870 C C . ILE A 1 108 ? 5.448 1.370 -14.353 1.00 92.81 108 ILE A C 1
ATOM 872 O O . ILE A 1 108 ? 5.254 0.159 -14.307 1.00 92.81 108 ILE A O 1
ATOM 876 N N . ILE A 1 109 ? 6.132 1.947 -15.331 1.00 93.38 109 ILE A N 1
ATOM 877 C CA . ILE A 1 109 ? 6.592 1.246 -16.525 1.00 93.38 109 ILE A CA 1
ATOM 878 C C . ILE A 1 109 ? 8.117 1.212 -16.517 1.00 93.38 109 ILE A C 1
ATOM 880 O O . ILE A 1 109 ? 8.769 2.253 -16.453 1.00 93.38 109 ILE A O 1
ATOM 884 N N . CYS A 1 110 ? 8.676 0.009 -16.588 1.00 93.81 110 CYS A N 1
ATOM 885 C CA . CYS A 1 110 ? 10.080 -0.228 -16.887 1.00 93.81 110 CYS A CA 1
ATOM 886 C C . CYS A 1 110 ? 10.233 -0.302 -18.408 1.00 93.81 110 CYS A C 1
ATOM 888 O O . CYS A 1 110 ? 9.604 -1.151 -19.038 1.00 93.81 110 CYS A O 1
ATOM 890 N N . ARG A 1 111 ? 11.034 0.589 -18.992 1.00 95.56 111 ARG A N 1
ATOM 891 C CA . ARG A 1 111 ? 11.364 0.612 -20.420 1.00 95.56 111 ARG A CA 1
ATOM 892 C C . ARG A 1 111 ? 12.835 0.259 -20.593 1.00 95.56 111 ARG A C 1
ATOM 894 O O . ARG A 1 111 ? 13.698 0.889 -19.985 1.00 95.56 111 ARG A O 1
ATOM 901 N N . VAL A 1 112 ? 13.099 -0.733 -21.428 1.00 95.56 112 VAL A N 1
ATOM 902 C CA . VAL A 1 112 ? 14.423 -1.276 -21.707 1.00 95.56 112 VAL A CA 1
ATOM 903 C C . VAL A 1 112 ? 14.785 -0.986 -23.154 1.00 95.56 112 VAL A C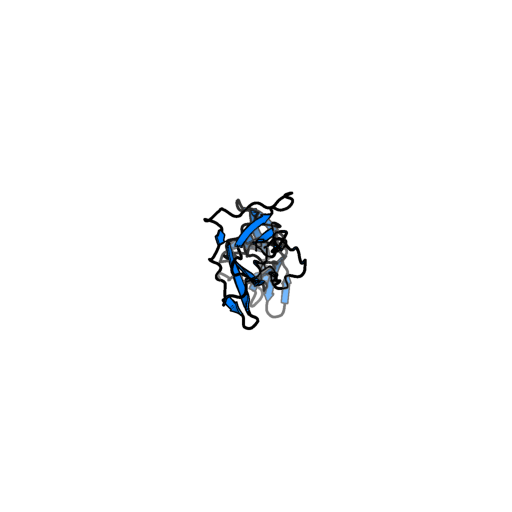 1
ATOM 905 O O . VAL A 1 112 ? 14.076 -1.381 -24.078 1.00 95.56 112 VAL A O 1
ATOM 908 N N . GLU A 1 113 ? 15.913 -0.317 -23.338 1.00 95.56 113 GLU A N 1
ATOM 909 C CA . GLU A 1 113 ? 16.517 -0.044 -24.636 1.00 95.56 113 GLU A CA 1
ATOM 910 C C . GLU A 1 113 ? 17.788 -0.879 -24.780 1.00 95.56 113 GLU A C 1
ATOM 912 O O . GLU A 1 113 ? 18.564 -1.038 -23.832 1.00 95.56 113 GLU A O 1
ATOM 917 N N . HIS A 1 114 ? 17.991 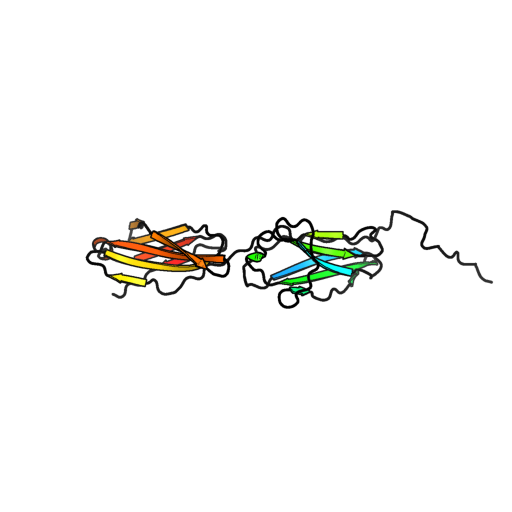-1.452 -25.963 1.00 94.62 114 HIS A N 1
ATOM 918 C CA . HIS A 1 114 ? 19.151 -2.286 -26.257 1.00 94.62 114 HIS A CA 1
ATOM 919 C C . HIS A 1 114 ? 19.393 -2.338 -27.774 1.00 94.62 114 HIS A C 1
ATOM 921 O O . HIS A 1 114 ? 18.417 -2.365 -28.521 1.00 94.62 114 HIS A O 1
ATOM 927 N N . PRO A 1 115 ? 20.649 -2.404 -28.259 1.00 92.94 115 PRO A N 1
ATOM 928 C CA . PRO A 1 115 ? 20.947 -2.430 -29.697 1.00 92.94 115 PRO A CA 1
ATOM 929 C C . PRO A 1 115 ? 20.348 -3.598 -30.497 1.00 92.94 115 PRO A C 1
ATOM 931 O O . PRO A 1 115 ? 20.291 -3.521 -31.719 1.00 92.94 115 PRO A O 1
ATOM 934 N N . SER A 1 116 ? 19.947 -4.691 -29.839 1.00 90.50 116 SER A N 1
ATOM 935 C CA . SER A 1 116 ? 19.277 -5.837 -30.479 1.00 90.50 116 SER A CA 1
ATOM 936 C C . SER A 1 116 ? 17.767 -5.646 -30.664 1.00 90.50 116 SER A C 1
ATOM 938 O O . SER A 1 116 ? 17.110 -6.504 -31.258 1.00 90.50 116 SER A O 1
ATOM 940 N N . LEU A 1 117 ? 17.208 -4.561 -30.121 1.00 90.50 117 LEU A N 1
ATOM 941 C CA . LEU A 1 117 ? 15.792 -4.237 -30.192 1.00 90.50 117 LEU A CA 1
ATOM 942 C C . LEU A 1 117 ? 15.544 -3.140 -31.232 1.00 90.50 117 LEU A C 1
ATOM 944 O O . LEU A 1 117 ? 16.157 -2.077 -31.169 1.00 90.50 117 LEU A O 1
ATOM 948 N N . ASP A 1 118 ? 14.590 -3.374 -32.133 1.00 90.06 118 ASP A N 1
ATOM 949 C CA . ASP A 1 118 ? 14.107 -2.341 -33.060 1.00 90.06 118 ASP A CA 1
ATOM 950 C C . ASP A 1 118 ? 13.263 -1.279 -32.331 1.00 90.06 118 ASP A C 1
ATOM 952 O O . ASP A 1 118 ? 13.308 -0.094 -32.658 1.00 90.06 118 ASP A O 1
ATOM 956 N N . GLU A 1 119 ? 12.520 -1.706 -31.305 1.00 92.00 119 GLU A N 1
ATOM 957 C CA . GLU A 1 119 ? 11.703 -0.863 -30.432 1.00 92.00 119 GLU A CA 1
ATOM 958 C C . GLU A 1 119 ? 11.961 -1.205 -28.963 1.00 92.00 119 GLU A C 1
ATOM 960 O O . GLU A 1 119 ? 12.211 -2.359 -28.610 1.00 92.00 119 GLU A O 1
ATOM 965 N N . ALA A 1 120 ? 11.877 -0.202 -28.087 1.00 94.00 120 ALA A N 1
ATOM 966 C CA . ALA A 1 120 ? 12.099 -0.396 -26.660 1.00 94.00 120 ALA A CA 1
ATOM 967 C C . ALA A 1 120 ? 11.090 -1.389 -26.057 1.00 94.00 120 ALA A C 1
ATOM 969 O O . ALA A 1 120 ? 9.889 -1.323 -26.322 1.00 94.00 120 ALA A O 1
ATOM 970 N N . LEU A 1 121 ? 11.575 -2.278 -25.192 1.00 93.88 121 LEU A N 1
ATOM 971 C CA . LEU A 1 121 ? 10.740 -3.255 -24.504 1.00 93.88 121 LEU A CA 1
ATOM 972 C C . LEU A 1 121 ? 10.168 -2.645 -23.225 1.00 93.88 121 LEU A C 1
ATOM 974 O O . LEU A 1 121 ? 10.912 -2.128 -22.395 1.00 93.88 121 LEU A O 1
ATOM 978 N N . GLU A 1 122 ? 8.858 -2.751 -23.025 1.00 93.88 122 GLU A N 1
ATOM 979 C CA . GLU A 1 122 ? 8.194 -2.209 -21.839 1.00 93.88 122 GLU A CA 1
ATOM 980 C C . GLU A 1 122 ? 7.570 -3.286 -20.956 1.00 93.88 122 GLU A C 1
ATOM 982 O O . GLU A 1 122 ? 7.032 -4.292 -21.424 1.00 93.88 122 GLU A O 1
ATOM 987 N N . ARG A 1 123 ? 7.585 -3.036 -19.645 1.00 91.88 123 ARG A N 1
ATOM 988 C CA . ARG A 1 123 ? 6.829 -3.806 -18.657 1.00 91.88 123 ARG A CA 1
ATOM 989 C C . ARG A 1 123 ? 6.128 -2.866 -17.688 1.00 91.88 123 ARG A C 1
ATOM 991 O O . ARG A 1 123 ? 6.774 -2.041 -17.047 1.00 91.88 123 ARG A O 1
ATOM 998 N N . SER A 1 124 ? 4.812 -3.013 -17.576 1.00 90.75 124 SER A N 1
ATOM 999 C CA . SER A 1 124 ? 3.995 -2.259 -16.625 1.00 90.75 124 SER A CA 1
ATOM 1000 C C . SER A 1 124 ? 3.880 -2.998 -15.293 1.00 90.75 124 SER A C 1
ATOM 1002 O O . SER A 1 124 ? 3.708 -4.216 -15.261 1.00 90.75 124 SER A O 1
ATOM 1004 N N . SER A 1 125 ? 3.872 -2.239 -14.199 1.00 90.06 125 SER A N 1
ATOM 1005 C CA . SER A 1 125 ? 3.462 -2.685 -12.869 1.00 90.06 125 SER A CA 1
ATOM 1006 C C . SER A 1 125 ? 1.952 -2.885 -12.756 1.00 90.06 125 SER A C 1
ATOM 1008 O O . SER A 1 125 ? 1.446 -2.904 -11.644 1.00 90.06 125 SER A O 1
ATOM 1010 N N . GLY A 1 126 ? 1.188 -2.861 -13.847 1.00 89.88 126 GLY A N 1
ATOM 1011 C CA . GLY A 1 126 ? -0.267 -2.774 -13.793 1.00 89.88 126 GLY A CA 1
ATOM 1012 C C . GLY A 1 126 ? -0.776 -1.583 -12.968 1.00 89.88 126 GLY A C 1
ATOM 1013 O O . GLY A 1 126 ? -0.036 -0.678 -12.574 1.00 89.88 126 GLY A O 1
ATOM 1014 N N . HIS A 1 127 ? -2.080 -1.597 -12.694 1.00 90.75 127 HIS A N 1
ATOM 1015 C CA . HIS A 1 127 ? -2.734 -0.531 -11.944 1.00 90.75 127 HIS A CA 1
ATOM 1016 C C . HIS A 1 127 ? -2.412 -0.644 -10.453 1.00 90.75 127 HIS A C 1
ATOM 1018 O O . HIS A 1 127 ? -2.807 -1.608 -9.792 1.00 90.75 127 HIS A O 1
ATOM 1024 N N . LEU A 1 128 ? -1.762 0.379 -9.903 1.00 90.50 128 LEU A N 1
ATOM 1025 C CA . LEU A 1 128 ? -1.472 0.459 -8.477 1.00 90.50 128 LEU A CA 1
ATOM 1026 C C . LEU A 1 128 ? -2.773 0.525 -7.664 1.00 90.50 128 LEU A C 1
ATOM 1028 O O . LEU A 1 128 ? -3.637 1.376 -7.904 1.00 90.50 128 LEU A O 1
ATOM 1032 N N . ARG A 1 129 ? -2.886 -0.354 -6.664 1.00 90.44 129 ARG A N 1
ATOM 1033 C CA . ARG A 1 129 ? -3.967 -0.362 -5.669 1.00 90.44 129 ARG A CA 1
ATOM 1034 C C . ARG A 1 129 ? -3.418 0.158 -4.347 1.00 90.44 129 ARG A C 1
ATOM 1036 O O . ARG A 1 129 ? -2.864 -0.600 -3.556 1.00 90.44 129 ARG A O 1
ATOM 1043 N N . VAL A 1 130 ? -3.536 1.466 -4.157 1.00 91.44 130 VAL A N 1
ATOM 1044 C CA . VAL A 1 130 ? -3.075 2.177 -2.968 1.00 91.44 130 VAL A CA 1
ATOM 1045 C C . VAL A 1 130 ? -4.105 2.033 -1.855 1.00 91.44 130 VAL A C 1
ATOM 1047 O O . VAL A 1 130 ? -5.276 2.367 -2.030 1.00 91.44 130 VAL A O 1
ATOM 1050 N N . GLN A 1 131 ? -3.648 1.579 -0.694 1.00 92.62 131 GLN A N 1
ATOM 1051 C CA . GLN A 1 131 ? -4.460 1.391 0.502 1.00 92.62 131 GLN A CA 1
ATOM 1052 C C . GLN A 1 131 ? -3.915 2.225 1.666 1.00 92.62 131 GLN A C 1
ATOM 1054 O O . GLN A 1 131 ? -2.707 2.418 1.814 1.00 92.62 131 GLN A O 1
ATOM 1059 N N . GLY A 1 132 ? -4.813 2.721 2.513 1.00 93.25 132 GLY A N 1
ATOM 1060 C CA . GLY A 1 132 ? -4.484 3.402 3.763 1.00 93.25 132 GLY A CA 1
ATOM 1061 C C . GLY A 1 132 ? -4.768 2.484 4.944 1.00 93.25 132 GLY A C 1
ATOM 1062 O O . GLY A 1 132 ? -5.918 2.101 5.153 1.00 93.25 132 GLY A O 1
ATOM 1063 N N . LYS A 1 133 ? -3.735 2.133 5.720 1.00 91.88 133 LYS A N 1
ATOM 1064 C CA . LYS A 1 133 ? -3.895 1.268 6.895 1.00 91.88 133 LYS A CA 1
ATOM 1065 C C . LYS A 1 133 ? -4.547 2.021 8.051 1.00 91.88 133 LYS A C 1
ATOM 1067 O O . LYS A 1 133 ? -4.046 3.066 8.463 1.00 91.88 133 LYS A O 1
ATOM 1072 N N . ILE A 1 134 ? -5.616 1.445 8.608 1.00 92.94 134 ILE A N 1
ATOM 1073 C CA . ILE A 1 134 ? -6.334 2.006 9.760 1.00 92.94 134 ILE A CA 1
ATOM 1074 C C . ILE A 1 134 ? -5.378 2.257 10.928 1.00 92.94 134 ILE A C 1
ATOM 1076 O O . ILE A 1 134 ? -4.699 1.348 11.413 1.00 92.94 134 ILE A O 1
ATOM 1080 N N . LYS A 1 135 ? -5.405 3.486 11.448 1.00 91.56 135 LYS A N 1
ATOM 1081 C CA . LYS A 1 135 ? -4.789 3.860 12.724 1.00 91.56 135 LYS A CA 1
ATOM 1082 C C . LYS A 1 135 ? -5.889 4.029 13.764 1.00 91.56 135 LYS A C 1
ATOM 1084 O O . LYS A 1 135 ? -6.748 4.889 13.638 1.00 91.56 135 LYS A O 1
ATOM 1089 N N . SER A 1 136 ? -5.890 3.191 14.795 1.00 89.06 136 SER A N 1
ATOM 1090 C CA . SER A 1 136 ? -6.919 3.229 15.840 1.00 89.06 136 SER A CA 1
ATOM 1091 C C . SER A 1 136 ? -6.412 3.958 17.086 1.00 89.06 136 SER A C 1
ATOM 1093 O O . SER A 1 136 ? -5.450 3.521 17.724 1.00 89.06 136 SER A O 1
ATOM 1095 N N . ARG A 1 137 ? -7.087 5.035 17.501 1.00 83.94 137 ARG A N 1
ATOM 1096 C CA . ARG A 1 137 ? -6.679 5.827 18.676 1.00 83.94 137 ARG A CA 1
ATOM 1097 C C . ARG A 1 137 ? -7.075 5.138 19.983 1.00 83.94 137 ARG A C 1
ATOM 1099 O O . ARG A 1 137 ? -8.209 4.686 20.113 1.00 83.94 137 ARG A O 1
ATOM 1106 N N . LYS A 1 138 ? -6.156 5.044 20.948 1.00 83.56 138 LYS A N 1
ATOM 1107 C CA . LYS A 1 138 ? -6.395 4.464 22.288 1.00 83.56 138 LYS A CA 1
ATOM 1108 C C . LYS A 1 138 ? -6.514 5.572 23.353 1.00 83.56 138 LYS A C 1
ATOM 1110 O O . LYS A 1 138 ? -5.826 6.584 23.204 1.00 83.56 138 LYS A O 1
ATOM 1115 N N . PRO A 1 139 ? -7.315 5.388 24.425 1.00 87.50 139 PRO A N 1
ATOM 1116 C CA . PRO A 1 139 ? -8.335 4.345 24.635 1.00 87.50 139 PRO A CA 1
ATOM 1117 C C . PRO A 1 139 ? -9.660 4.657 23.903 1.00 87.50 139 PRO A C 1
ATOM 1119 O O . PRO A 1 139 ? -9.797 5.714 23.285 1.00 87.50 139 PRO A O 1
ATOM 1122 N N . ILE A 1 140 ? -10.635 3.737 23.970 1.00 90.81 140 ILE A N 1
ATOM 1123 C CA . ILE A 1 140 ? -12.030 4.030 23.583 1.00 90.81 140 ILE A CA 1
ATOM 1124 C C . ILE A 1 140 ? -12.555 5.122 24.516 1.00 90.81 140 ILE A C 1
ATOM 1126 O O . ILE A 1 140 ? -12.361 5.045 25.729 1.00 90.81 140 ILE A O 1
ATOM 1130 N N . LYS A 1 141 ? -13.203 6.147 23.959 1.00 92.19 141 LYS A N 1
ATOM 1131 C CA . LYS A 1 141 ? -13.811 7.201 24.775 1.00 92.19 141 LYS A CA 1
ATOM 1132 C C . LYS A 1 141 ? -15.133 6.687 25.332 1.00 92.19 141 LYS A C 1
ATOM 1134 O O . LYS A 1 141 ? -15.949 6.176 24.570 1.00 92.19 141 LYS A O 1
ATOM 1139 N N . VAL A 1 142 ? -15.334 6.854 26.633 1.00 92.69 142 VAL A N 1
ATOM 1140 C CA . VAL A 1 142 ? -16.572 6.484 27.326 1.00 92.69 142 VAL A CA 1
ATOM 1141 C C . VAL A 1 142 ? -17.185 7.747 27.917 1.00 92.69 142 VAL A C 1
ATOM 1143 O O . VAL A 1 142 ? -16.474 8.601 28.448 1.00 92.69 142 VAL A O 1
ATOM 1146 N N . THR A 1 143 ? -18.494 7.916 27.781 1.00 92.38 143 THR A N 1
ATOM 1147 C CA . THR A 1 143 ? -19.224 9.064 28.329 1.00 92.38 143 THR A CA 1
ATOM 1148 C C . THR A 1 143 ? -20.524 8.590 28.957 1.00 92.38 143 THR A C 1
ATOM 1150 O O . THR A 1 143 ? -21.302 7.888 28.311 1.00 92.38 143 THR A O 1
ATOM 1153 N N . ALA A 1 144 ? -20.757 8.987 30.207 1.00 90.69 144 ALA A N 1
ATOM 1154 C CA . ALA A 1 144 ? -21.974 8.651 30.929 1.00 90.69 144 ALA A CA 1
ATOM 1155 C C . ALA A 1 144 ? -23.162 9.491 30.447 1.00 90.69 144 ALA A C 1
ATOM 1157 O O . ALA A 1 144 ? -23.091 10.721 30.399 1.00 90.69 144 ALA A O 1
ATOM 1158 N N . GLY A 1 145 ? -24.244 8.810 30.078 1.00 86.19 145 GLY A N 1
ATOM 1159 C CA . GLY A 1 145 ? -25.577 9.378 29.908 1.00 86.19 145 GLY A CA 1
ATOM 1160 C C . GLY A 1 145 ? -26.439 9.133 31.149 1.00 86.19 145 GLY A C 1
ATOM 1161 O O . GLY A 1 145 ? -25.954 8.653 32.170 1.00 86.19 145 GLY A O 1
ATOM 1162 N N . LYS A 1 146 ? -27.732 9.471 31.067 1.00 85.25 146 LYS A N 1
ATOM 1163 C CA . LYS A 1 146 ? -28.670 9.275 32.187 1.00 85.25 146 LYS A CA 1
ATOM 1164 C C . LYS A 1 146 ? -29.003 7.802 32.451 1.00 85.25 146 LYS A C 1
ATOM 1166 O O . LYS A 1 146 ? -29.060 7.417 33.606 1.00 85.25 146 LYS A O 1
ATOM 1171 N N . GLU A 1 147 ? -29.233 7.015 31.399 1.00 90.44 147 GLU A N 1
ATOM 1172 C CA . GLU A 1 147 ? -29.658 5.599 31.483 1.00 90.44 147 GLU A CA 1
ATOM 1173 C C . GLU A 1 147 ? -28.844 4.686 30.541 1.00 90.44 147 GLU A C 1
ATOM 1175 O O . GLU A 1 147 ? -29.168 3.519 30.309 1.00 90.44 147 GLU A O 1
ATOM 1180 N N . GLU A 1 148 ? -27.775 5.226 29.958 1.00 93.38 148 GLU A N 1
ATOM 1181 C CA . GLU A 1 148 ? -26.919 4.548 28.989 1.00 93.38 148 GLU A CA 1
ATOM 1182 C C . GLU A 1 148 ? -25.483 5.064 29.092 1.00 93.38 148 GLU A C 1
ATOM 1184 O O . GLU A 1 148 ? -25.244 6.218 29.455 1.00 93.38 148 GLU A O 1
ATOM 1189 N N . MET A 1 149 ? -24.520 4.220 28.730 1.00 93.88 149 MET A N 1
ATOM 1190 C CA . MET A 1 149 ? -23.140 4.633 28.486 1.00 93.88 149 MET A CA 1
ATOM 1191 C C . MET A 1 149 ? -22.903 4.730 26.985 1.00 93.88 149 MET A C 1
ATOM 1193 O O . MET A 1 149 ? -23.251 3.827 26.219 1.00 93.88 149 MET A O 1
ATOM 1197 N N . LYS A 1 150 ? -22.272 5.825 26.563 1.00 94.75 150 LYS A N 1
ATOM 1198 C CA . LYS A 1 150 ? -21.833 6.023 25.187 1.00 94.75 150 LYS A CA 1
ATOM 1199 C C . LYS A 1 150 ? -20.367 5.626 25.045 1.00 94.75 150 LYS A C 1
ATOM 1201 O O . LYS A 1 150 ? -19.513 6.161 25.752 1.00 94.75 150 LYS A O 1
ATOM 1206 N N . TYR A 1 151 ? -20.080 4.762 24.081 1.00 95.12 151 TYR A N 1
ATOM 1207 C CA . TYR A 1 151 ? -18.738 4.363 23.671 1.00 95.12 151 TYR A CA 1
ATOM 1208 C C . TYR A 1 151 ? -18.429 4.956 22.301 1.00 95.12 151 TYR A C 1
ATOM 1210 O O . TYR A 1 151 ? -19.262 4.895 21.400 1.00 95.12 151 TYR A O 1
ATOM 1218 N N . SER A 1 152 ? -17.238 5.522 22.132 1.00 95.31 152 SER A N 1
ATOM 1219 C CA . SER A 1 152 ? -16.821 6.139 20.871 1.00 95.31 152 SER A CA 1
ATOM 1220 C C . SER A 1 152 ? -15.434 5.650 20.458 1.00 95.31 152 SER A C 1
ATOM 1222 O O . SER A 1 152 ? -14.438 5.884 21.155 1.00 95.31 152 SER A O 1
ATOM 1224 N N . LEU A 1 153 ? -15.366 4.998 19.297 1.00 96.00 153 LEU A N 1
ATOM 1225 C CA . LEU A 1 153 ? -14.139 4.539 18.645 1.00 96.00 153 LEU A CA 1
ATOM 1226 C C . LEU A 1 153 ? -13.756 5.506 17.523 1.00 96.00 153 LEU A C 1
ATOM 1228 O O . LEU A 1 153 ? -14.576 5.800 16.659 1.00 96.00 153 LEU A O 1
ATOM 1232 N N . LEU A 1 154 ? -12.497 5.950 17.509 1.00 96.06 154 LEU A N 1
ATOM 1233 C CA . LEU A 1 154 ? -11.926 6.734 16.414 1.00 96.06 154 LEU A CA 1
ATOM 1234 C C . LEU A 1 154 ? -10.935 5.874 15.614 1.00 96.06 154 LEU A C 1
ATOM 1236 O O . LEU A 1 154 ? -9.928 5.409 16.163 1.00 96.06 154 LEU A O 1
ATOM 1240 N N . LEU A 1 155 ? -11.231 5.693 14.327 1.00 96.31 155 LEU A N 1
ATOM 1241 C CA . LEU A 1 155 ? -10.380 5.037 13.336 1.00 96.31 155 LEU A CA 1
ATOM 1242 C C . LEU A 1 155 ? -9.948 6.075 12.299 1.00 96.31 155 LEU A C 1
ATOM 1244 O O . LEU A 1 155 ? -10.786 6.770 11.730 1.00 96.31 155 LEU A O 1
ATOM 1248 N N . GLU A 1 156 ? -8.646 6.203 12.074 1.00 94.81 156 GLU A N 1
ATOM 1249 C CA . GLU A 1 156 ? -8.056 7.319 11.338 1.00 94.81 156 GLU A CA 1
ATOM 1250 C C . GLU A 1 156 ? -7.272 6.859 10.109 1.00 94.81 156 GLU A C 1
ATOM 1252 O O . GLU A 1 156 ? -6.628 5.805 10.120 1.00 94.81 156 GLU A O 1
ATOM 1257 N N . ASN A 1 157 ? -7.260 7.730 9.099 1.00 93.31 157 ASN A N 1
ATOM 1258 C CA . ASN A 1 157 ? -6.364 7.713 7.941 1.00 93.31 157 ASN A CA 1
ATOM 1259 C C . ASN A 1 157 ? -6.386 6.417 7.113 1.00 93.31 157 ASN A C 1
ATOM 1261 O O . ASN A 1 157 ? -5.333 5.915 6.711 1.00 93.31 157 ASN A O 1
ATOM 1265 N N . PHE A 1 158 ? -7.577 5.879 6.850 1.00 94.56 158 PHE A N 1
ATOM 1266 C CA . PHE A 1 158 ? -7.752 4.660 6.061 1.00 94.56 158 PHE A CA 1
ATOM 1267 C C . PHE A 1 158 ? -8.320 4.916 4.667 1.00 94.56 158 PHE A C 1
ATOM 1269 O O . PHE A 1 158 ? -8.961 5.934 4.401 1.00 94.56 158 PHE A O 1
ATOM 1276 N N . TYR A 1 159 ? -8.034 3.994 3.755 1.00 94.38 159 TYR A N 1
ATOM 1277 C CA . TYR A 1 159 ? -8.557 3.997 2.393 1.00 94.38 159 TYR A CA 1
ATOM 1278 C C . TYR A 1 159 ? -8.535 2.565 1.843 1.00 94.38 159 TYR A C 1
ATOM 1280 O O . TYR A 1 159 ? -7.498 1.908 2.005 1.00 94.38 159 TYR A O 1
ATOM 1288 N N . PRO A 1 160 ? -9.586 2.094 1.152 1.00 93.75 160 PRO A N 1
ATOM 1289 C CA . PRO A 1 160 ? -10.791 2.806 0.710 1.00 93.75 160 PRO A CA 1
ATOM 1290 C C . PRO A 1 160 ? -11.775 3.132 1.843 1.00 93.75 160 PRO A C 1
ATOM 1292 O O . PRO A 1 160 ? -11.520 2.879 3.010 1.00 93.75 160 PRO A O 1
ATOM 1295 N N . LYS A 1 161 ? -12.901 3.773 1.510 1.00 93.12 161 LYS A N 1
ATOM 1296 C CA . LYS A 1 161 ? -13.920 4.163 2.501 1.00 93.12 161 LYS A CA 1
ATOM 1297 C C . LYS A 1 161 ? -14.651 2.968 3.124 1.00 93.12 161 LYS A C 1
ATOM 1299 O O . LYS A 1 161 ? -15.178 3.103 4.223 1.00 93.12 161 LYS A O 1
ATOM 1304 N N . ASP A 1 162 ? -14.736 1.857 2.396 1.00 94.50 162 ASP A N 1
ATOM 1305 C CA . ASP A 1 162 ? -15.500 0.686 2.815 1.00 94.50 162 ASP A CA 1
ATOM 1306 C C . ASP A 1 162 ? -14.887 0.049 4.065 1.00 94.50 162 ASP A C 1
ATOM 1308 O O . ASP A 1 162 ? -13.719 -0.334 4.078 1.00 94.50 162 ASP A O 1
ATOM 1312 N N . LEU A 1 163 ? -15.673 0.002 5.136 1.00 95.19 163 LEU A N 1
ATOM 1313 C CA . LEU A 1 163 ? -15.236 -0.383 6.469 1.00 95.19 163 LEU A CA 1
ATOM 1314 C C . LEU A 1 163 ? -16.422 -0.981 7.217 1.00 95.19 163 LEU A C 1
ATOM 1316 O O . LEU A 1 163 ? -17.462 -0.340 7.368 1.00 95.19 163 LEU A O 1
ATOM 1320 N N . HIS A 1 164 ? -16.240 -2.194 7.726 1.00 95.69 164 HIS A N 1
ATOM 1321 C CA . HIS A 1 164 ? -17.234 -2.858 8.556 1.00 95.69 164 HIS A CA 1
ATOM 1322 C C . HIS A 1 164 ? -16.867 -2.698 10.032 1.00 95.69 164 HIS A C 1
ATOM 1324 O O . HIS A 1 164 ? -15.727 -2.985 10.397 1.00 95.69 164 HIS A O 1
ATOM 1330 N N . ILE A 1 165 ? -17.807 -2.244 10.867 1.00 96.88 165 ILE A N 1
ATOM 1331 C CA . ILE A 1 165 ? -17.632 -2.055 12.316 1.00 96.88 165 ILE A CA 1
ATOM 1332 C C . ILE A 1 165 ? -18.790 -2.740 13.036 1.00 96.88 165 ILE A C 1
ATOM 1334 O O . ILE A 1 165 ? -19.941 -2.576 12.642 1.00 96.88 165 ILE A O 1
ATOM 1338 N N . GLU A 1 166 ? -18.482 -3.460 14.111 1.00 97.19 166 GLU A N 1
ATOM 1339 C CA . GLU A 1 166 ? -19.473 -4.141 14.937 1.00 97.19 166 GLU A CA 1
ATOM 1340 C C . GLU A 1 166 ? -19.179 -3.922 16.423 1.00 97.19 166 GLU A C 1
ATOM 1342 O O . GLU A 1 166 ? -18.050 -4.116 16.881 1.00 97.19 166 GLU A O 1
ATOM 1347 N N . TRP A 1 167 ? -20.204 -3.522 17.178 1.00 97.38 167 TRP A N 1
ATOM 1348 C CA . TRP A 1 167 ? -20.136 -3.366 18.629 1.00 97.38 167 TRP A CA 1
ATOM 1349 C C . TRP A 1 167 ? -20.867 -4.506 19.326 1.00 97.38 167 TRP A C 1
ATOM 1351 O O . TRP A 1 167 ? -22.022 -4.800 19.019 1.00 97.38 167 TRP A O 1
ATOM 1361 N N . LEU A 1 168 ? -20.197 -5.105 20.304 1.00 95.69 168 LEU A N 1
ATOM 1362 C CA . LEU A 1 168 ? -20.631 -6.298 21.014 1.00 95.69 168 LEU A CA 1
ATOM 1363 C C . LEU A 1 168 ? -20.587 -6.053 22.523 1.00 95.69 168 LEU A C 1
ATOM 1365 O O . LEU A 1 168 ? -19.619 -5.501 23.039 1.00 95.69 168 LEU A O 1
ATOM 1369 N N . GLY A 1 169 ? -21.614 -6.493 23.239 1.00 94.12 169 GLY A N 1
ATOM 1370 C CA . GLY A 1 169 ? -21.572 -6.707 24.683 1.00 94.12 169 GLY A CA 1
ATOM 1371 C C . GLY A 1 169 ? -21.454 -8.192 24.963 1.00 94.12 169 GLY A C 1
ATOM 1372 O O . GLY A 1 169 ? -22.268 -8.979 24.482 1.00 94.12 169 GLY A O 1
ATOM 1373 N N . LEU A 1 170 ? -20.433 -8.558 25.723 1.00 91.88 170 LEU A N 1
ATOM 1374 C CA . LEU A 1 170 ? -20.113 -9.923 26.109 1.00 91.88 170 LEU A CA 1
ATOM 1375 C C . LEU A 1 170 ? -20.398 -10.077 27.600 1.00 91.88 170 LEU A C 1
ATOM 1377 O O . LEU A 1 170 ? -19.929 -9.264 28.390 1.00 91.88 170 LEU A O 1
ATOM 1381 N N . SER A 1 171 ? -21.152 -11.097 27.988 1.00 89.12 171 SER A N 1
ATOM 1382 C CA . SER A 1 171 ? -21.379 -11.472 29.388 1.00 89.12 171 SER A CA 1
ATOM 1383 C C . SER A 1 171 ? -21.553 -12.977 29.445 1.00 89.12 171 SER A C 1
ATOM 1385 O O . SER A 1 171 ? -22.440 -13.467 28.766 1.00 89.12 171 SER A O 1
ATOM 1387 N N . GLU A 1 172 ? -20.707 -13.674 30.209 1.00 83.94 172 GLU A N 1
ATOM 1388 C CA . GLU A 1 172 ? -20.649 -15.143 30.358 1.00 83.94 172 GLU A CA 1
ATOM 1389 C C . GLU A 1 172 ? -20.991 -15.921 29.071 1.00 83.94 172 GLU A C 1
ATOM 1391 O O . GLU A 1 172 ? -20.087 -16.167 28.275 1.00 83.94 172 GLU A O 1
ATOM 1396 N N . ASP A 1 173 ? -22.269 -16.226 28.823 1.00 79.88 173 ASP A N 1
ATOM 1397 C CA . ASP A 1 173 ? -22.729 -17.015 27.668 1.00 79.88 173 ASP A CA 1
ATOM 1398 C C . ASP A 1 173 ? -23.513 -16.219 26.604 1.00 79.88 173 ASP A C 1
ATOM 1400 O O . ASP A 1 173 ? -24.009 -16.773 25.621 1.00 79.88 173 ASP A O 1
ATOM 1404 N N . VAL A 1 174 ? -23.659 -14.907 26.781 1.00 85.19 174 VAL A N 1
ATOM 1405 C CA . VAL A 1 174 ? -24.458 -14.032 25.922 1.00 85.19 174 VAL A CA 1
ATOM 1406 C C . VAL A 1 174 ? -23.565 -13.027 25.205 1.00 85.19 174 VAL A C 1
ATOM 1408 O O . VAL A 1 174 ? -22.877 -12.208 25.816 1.00 85.19 174 VAL A O 1
ATOM 1411 N N . THR A 1 175 ? -23.646 -13.050 23.876 1.00 91.44 175 THR A N 1
ATOM 1412 C CA . THR A 1 175 ? -23.133 -11.990 23.005 1.00 91.44 175 THR A CA 1
ATOM 1413 C C . THR A 1 175 ? -24.310 -11.204 22.445 1.00 91.44 175 THR A C 1
ATOM 1415 O O . THR A 1 175 ? -25.199 -11.774 21.815 1.00 91.44 175 THR A O 1
ATOM 1418 N N . GLN A 1 176 ? -24.322 -9.894 22.675 1.00 93.06 176 GLN A N 1
ATOM 1419 C CA . GLN A 1 176 ? -25.360 -8.988 22.191 1.00 93.06 176 GLN A CA 1
ATOM 1420 C C . GLN A 1 176 ? -24.742 -7.925 21.283 1.00 93.06 176 GLN A C 1
ATOM 1422 O O . GLN A 1 176 ? -23.795 -7.247 21.673 1.00 93.06 176 GLN A O 1
ATOM 1427 N N . THR A 1 177 ? -25.291 -7.751 20.085 1.00 95.94 177 THR A N 1
ATOM 1428 C CA . THR A 1 177 ? -24.883 -6.690 19.156 1.00 95.94 177 THR A CA 1
ATOM 1429 C C . THR A 1 177 ? -25.561 -5.373 19.516 1.00 95.94 177 THR A C 1
ATOM 1431 O O . THR A 1 177 ? -26.754 -5.356 19.831 1.00 95.94 177 THR A O 1
ATOM 1434 N N . TYR A 1 178 ? -24.837 -4.265 19.396 1.00 95.12 178 TYR A N 1
ATOM 1435 C CA . TYR A 1 178 ? -25.386 -2.925 19.583 1.00 95.12 178 TYR A CA 1
ATOM 1436 C C . TYR A 1 178 ? -25.330 -2.127 18.282 1.00 95.12 178 TYR A C 1
ATOM 1438 O O . TYR A 1 178 ? -24.321 -2.184 17.575 1.00 95.12 178 TYR A O 1
ATOM 1446 N N . PRO A 1 179 ? -26.384 -1.355 17.967 1.00 95.44 179 PRO A N 1
ATOM 1447 C CA . PRO A 1 179 ? -26.361 -0.481 16.810 1.00 95.44 179 PRO A CA 1
ATOM 1448 C C . PRO A 1 179 ? -25.304 0.605 17.003 1.00 95.44 179 PRO A C 1
ATOM 1450 O O . PRO A 1 179 ? -25.196 1.215 18.073 1.00 95.44 179 PRO A O 1
ATOM 1453 N N . SER A 1 180 ? -24.558 0.868 15.938 1.00 95.31 180 SER A N 1
ATOM 1454 C CA . SER A 1 180 ? -23.561 1.923 15.897 1.00 95.31 180 SER A CA 1
ATOM 1455 C C . SER A 1 180 ? -23.968 3.057 14.965 1.00 95.31 180 SER A C 1
ATOM 1457 O O . SER A 1 180 ? -24.873 2.938 14.139 1.00 95.31 180 SER A O 1
ATOM 1459 N N . SER A 1 181 ? -23.340 4.211 15.168 1.00 95.31 181 SER A N 1
ATOM 1460 C CA . SER A 1 181 ? -23.510 5.393 14.335 1.00 95.31 181 SER A CA 1
ATOM 1461 C C . SER A 1 181 ? -22.147 5.917 13.909 1.00 95.31 181 SER A C 1
ATOM 1463 O O . SER A 1 181 ? -21.366 6.402 14.730 1.00 95.31 181 SER A O 1
ATOM 1465 N N . GLU A 1 182 ? -21.872 5.829 12.613 1.00 96.94 182 GLU A N 1
ATOM 1466 C CA . GLU A 1 182 ? -20.605 6.224 12.009 1.00 96.94 182 GLU A CA 1
ATOM 1467 C C . GLU A 1 182 ? -20.652 7.660 11.487 1.00 96.94 182 GLU A C 1
ATOM 1469 O O . GLU A 1 182 ? -21.506 8.043 10.685 1.00 96.94 182 GLU A O 1
ATOM 1474 N N . LYS A 1 183 ? -19.664 8.457 11.888 1.00 96.88 183 LYS A N 1
ATOM 1475 C CA . LYS A 1 183 ? -19.432 9.809 11.375 1.00 96.88 183 LYS A CA 1
ATOM 1476 C C . LYS A 1 183 ? -18.104 9.849 10.645 1.00 96.88 183 LYS A C 1
ATOM 1478 O O . LYS A 1 183 ? -17.050 9.814 11.279 1.00 96.88 183 LYS A O 1
ATOM 1483 N N . TYR A 1 184 ? -18.173 9.916 9.320 1.00 96.31 184 TYR A N 1
ATOM 1484 C CA . TYR A 1 184 ? -17.001 9.964 8.454 1.00 96.31 184 TYR A CA 1
ATOM 1485 C C . TYR A 1 184 ? -16.501 11.393 8.258 1.00 96.31 184 TYR A C 1
ATOM 1487 O O . TYR A 1 184 ? -17.284 12.319 8.047 1.00 96.31 184 TYR A O 1
ATOM 1495 N N . THR A 1 185 ? -15.184 11.544 8.239 1.00 95.56 185 THR A N 1
ATOM 1496 C CA . THR A 1 185 ? -14.485 12.771 7.863 1.00 95.56 185 THR A CA 1
ATOM 1497 C C . THR A 1 185 ? -13.490 12.463 6.752 1.00 95.56 185 THR A C 1
ATOM 1499 O O . THR A 1 185 ? -12.778 11.461 6.809 1.00 95.56 185 THR A O 1
ATOM 1502 N N . ASN A 1 186 ? -13.438 13.331 5.742 1.00 93.44 186 ASN A N 1
ATOM 1503 C CA . ASN A 1 186 ? -12.437 13.250 4.683 1.00 93.44 186 ASN A CA 1
ATOM 1504 C C . ASN A 1 186 ? -11.221 14.080 5.086 1.00 93.44 186 ASN A C 1
ATOM 1506 O O . ASN A 1 186 ? -11.353 15.266 5.389 1.00 93.44 186 ASN A O 1
ATOM 1510 N N . ASN A 1 187 ? -10.052 13.456 5.072 1.00 91.00 187 ASN A N 1
ATOM 1511 C CA . ASN A 1 187 ? -8.798 14.107 5.414 1.00 91.00 187 ASN A CA 1
ATOM 1512 C C . ASN A 1 187 ? -8.215 14.827 4.188 1.00 91.00 187 ASN A C 1
ATOM 1514 O O . ASN A 1 187 ? -8.559 14.532 3.040 1.00 91.00 187 ASN A O 1
ATOM 1518 N N . ILE A 1 188 ? -7.303 15.773 4.426 1.00 88.44 188 ILE A N 1
ATOM 1519 C CA . ILE A 1 188 ? -6.649 16.561 3.363 1.00 88.44 188 ILE A CA 1
ATOM 1520 C C . ILE A 1 188 ? -5.873 15.656 2.392 1.00 88.44 188 ILE A C 1
ATOM 1522 O O . ILE A 1 188 ? -5.827 15.915 1.190 1.00 88.44 188 ILE A O 1
ATOM 1526 N N . ASP A 1 189 ? -5.305 14.560 2.896 1.00 84.88 189 ASP A N 1
ATOM 1527 C CA . ASP A 1 189 ? -4.584 13.559 2.106 1.00 84.88 189 ASP A CA 1
ATOM 1528 C C . ASP A 1 189 ? -5.504 12.619 1.300 1.00 84.88 189 ASP A C 1
ATOM 1530 O O . ASP A 1 189 ? -5.000 11.743 0.600 1.00 84.88 189 ASP A O 1
ATOM 1534 N N . LYS A 1 190 ? -6.828 12.847 1.333 1.00 87.25 190 LYS A N 1
ATOM 1535 C CA . LYS A 1 190 ? -7.907 12.047 0.724 1.00 87.25 190 LYS A CA 1
ATOM 1536 C C . LYS A 1 190 ? -8.200 10.709 1.405 1.00 87.25 190 LYS A C 1
ATOM 1538 O O . LYS A 1 190 ? -9.028 9.956 0.893 1.00 87.25 190 LYS A O 1
ATOM 1543 N N . THR A 1 191 ? -7.577 10.410 2.543 1.00 93.44 191 THR A N 1
ATOM 1544 C CA . THR A 1 191 ? -8.011 9.283 3.375 1.00 93.44 191 THR A CA 1
ATOM 1545 C C . THR A 1 191 ? -9.316 9.597 4.104 1.00 93.44 191 THR A C 1
ATOM 1547 O O . THR A 1 191 ? -9.790 10.739 4.140 1.00 93.44 191 THR A O 1
ATOM 1550 N N . HIS A 1 192 ? -9.899 8.567 4.702 1.00 94.75 192 HIS A N 1
ATOM 1551 C CA . HIS A 1 192 ? -11.070 8.665 5.551 1.00 94.75 192 HIS A CA 1
ATOM 1552 C C . HIS A 1 192 ? -10.682 8.435 7.010 1.00 94.75 192 HIS A C 1
ATOM 1554 O O . HIS A 1 192 ? -9.815 7.623 7.334 1.00 94.75 192 HIS A O 1
ATOM 1560 N N . SER A 1 193 ? -11.360 9.147 7.898 1.00 96.50 193 SER A N 1
ATOM 1561 C CA . SER A 1 193 ? -11.428 8.815 9.316 1.00 96.50 193 SER A CA 1
ATOM 1562 C C . SER A 1 193 ? -12.896 8.635 9.690 1.00 96.50 193 SER A C 1
ATOM 1564 O O . SER A 1 193 ? -13.780 9.230 9.071 1.00 96.50 193 SER A O 1
ATOM 1566 N N . VAL A 1 194 ? -13.176 7.807 10.689 1.00 97.06 194 VAL A N 1
ATOM 1567 C CA . VAL A 1 194 ? -14.530 7.571 11.182 1.00 97.06 194 VAL A CA 1
ATOM 1568 C C . VAL A 1 194 ? -14.547 7.563 12.700 1.00 97.06 194 VAL A C 1
ATOM 1570 O O . VAL A 1 194 ? -13.687 6.970 13.353 1.00 97.06 194 VAL A O 1
ATOM 1573 N N . THR A 1 195 ? -15.552 8.227 13.264 1.00 97.00 195 THR A N 1
ATOM 1574 C CA . THR A 1 195 ? -15.951 8.020 14.656 1.00 97.00 195 THR A CA 1
ATOM 1575 C C . THR A 1 195 ? -17.182 7.126 14.670 1.00 97.00 195 THR A C 1
ATOM 1577 O O . THR A 1 195 ? -18.218 7.537 14.152 1.00 97.00 195 THR A O 1
ATOM 1580 N N . SER A 1 196 ? -17.069 5.923 15.233 1.00 97.25 196 SER A N 1
ATOM 1581 C CA . SER A 1 196 ? -18.207 5.026 15.462 1.00 97.25 196 SER A CA 1
ATOM 1582 C C . SER A 1 196 ? -18.649 5.151 16.915 1.00 97.25 196 SER A C 1
ATOM 1584 O O . SER A 1 196 ? -17.853 4.953 17.836 1.00 97.25 196 SER A O 1
ATOM 1586 N N . ASP A 1 197 ? -19.906 5.540 17.101 1.00 96.00 197 ASP A N 1
ATOM 1587 C CA . ASP A 1 197 ? -20.552 5.717 18.395 1.00 96.00 197 ASP A CA 1
ATOM 1588 C C . ASP A 1 197 ? -21.512 4.552 18.666 1.00 96.00 197 ASP A C 1
ATOM 1590 O O . ASP A 1 197 ? -22.369 4.257 17.838 1.00 96.00 197 ASP A O 1
ATOM 1594 N N . CYS A 1 198 ? -21.429 3.951 19.849 1.00 96.12 198 CYS A N 1
ATOM 1595 C CA . CYS A 1 198 ? -22.336 2.917 20.339 1.00 96.12 198 CYS A CA 1
ATOM 1596 C C . CYS A 1 198 ? -22.935 3.340 21.686 1.00 96.12 198 CYS A C 1
ATOM 1598 O O . CYS A 1 198 ? -22.279 4.013 22.485 1.00 96.12 198 CYS A O 1
ATOM 1600 N N . ARG A 1 199 ? -24.192 2.965 21.934 1.00 95.19 199 ARG A N 1
ATOM 1601 C CA . ARG A 1 199 ? -24.893 3.210 23.199 1.00 95.19 199 ARG A CA 1
ATOM 1602 C C . ARG A 1 199 ? -25.298 1.890 23.825 1.00 95.19 199 ARG A C 1
ATOM 1604 O O . ARG A 1 199 ? -25.990 1.094 23.195 1.00 95.19 199 ARG A O 1
ATOM 1611 N N . VAL A 1 200 ? -24.885 1.693 25.071 1.00 94.50 200 VAL A N 1
ATOM 1612 C CA . VAL A 1 200 ? -25.203 0.498 25.850 1.00 94.50 200 VAL A CA 1
ATOM 1613 C C . VAL A 1 200 ? -26.071 0.907 27.042 1.00 94.50 200 VAL A C 1
ATOM 1615 O O . VAL A 1 200 ? -25.624 1.723 27.854 1.00 94.50 200 VAL A O 1
ATOM 1618 N N . PRO A 1 201 ? -27.296 0.369 27.169 1.00 94.12 201 PRO A N 1
ATOM 1619 C CA . PRO A 1 201 ? -28.169 0.633 28.306 1.00 94.12 201 PRO A CA 1
ATOM 1620 C C . PRO A 1 201 ? -27.540 0.210 29.635 1.00 94.12 201 PRO A C 1
ATOM 1622 O O . PRO A 1 201 ? -26.913 -0.845 29.730 1.00 94.12 201 PRO A O 1
ATOM 1625 N N . GLU A 1 202 ? -27.788 0.971 30.699 1.00 91.06 202 GLU A N 1
ATOM 1626 C CA . GLU A 1 202 ? -27.214 0.694 32.023 1.00 91.06 202 GLU A CA 1
ATOM 1627 C C . GLU A 1 202 ? -27.609 -0.687 32.575 1.00 91.06 202 GLU A C 1
ATOM 1629 O O . GLU A 1 202 ? -26.826 -1.338 33.265 1.00 91.06 202 GLU A O 1
ATOM 1634 N N . LYS A 1 203 ? -28.799 -1.185 32.215 1.00 90.94 203 LYS A N 1
ATOM 1635 C CA . LYS A 1 203 ? -29.259 -2.541 32.567 1.00 90.94 203 LYS A CA 1
ATOM 1636 C C . LYS A 1 203 ? -28.318 -3.648 32.080 1.00 90.94 203 LYS A C 1
ATOM 1638 O O . LYS A 1 203 ? -28.198 -4.667 32.750 1.00 90.94 203 LYS A O 1
ATOM 1643 N N . ASP A 1 204 ? -27.661 -3.453 30.936 1.00 90.44 204 ASP A N 1
ATOM 1644 C CA . ASP A 1 204 ? -26.745 -4.442 30.371 1.00 90.44 204 ASP A CA 1
ATOM 1645 C C . ASP A 1 204 ? -25.382 -4.367 31.061 1.00 90.44 204 ASP A C 1
ATOM 1647 O O . ASP A 1 204 ? -24.789 -5.398 31.349 1.00 90.44 204 ASP A O 1
ATOM 1651 N N . LEU A 1 205 ? -24.942 -3.160 31.431 1.00 88.25 205 LEU A N 1
ATOM 1652 C CA . LEU A 1 205 ? -23.693 -2.933 32.167 1.00 88.25 205 LEU A CA 1
ATOM 1653 C C . LEU A 1 205 ? -23.685 -3.572 33.561 1.00 88.25 205 LEU A C 1
ATOM 1655 O O . LEU A 1 205 ? -22.619 -3.843 34.102 1.00 88.25 205 LEU A O 1
ATOM 1659 N N . LYS A 1 206 ? -24.867 -3.797 34.147 1.00 87.44 206 LYS A N 1
ATOM 1660 C CA . LYS A 1 206 ? -25.040 -4.460 35.450 1.00 87.44 206 LYS A CA 1
ATOM 1661 C C . LYS A 1 206 ? -24.995 -5.990 35.363 1.00 87.44 206 LYS A C 1
ATOM 1663 O O . LYS A 1 206 ? -25.045 -6.645 36.402 1.00 87.44 206 LYS A O 1
ATOM 1668 N N . LYS A 1 207 ? -24.930 -6.570 34.158 1.00 88.81 207 LYS A N 1
ATOM 1669 C CA . LYS A 1 207 ? -24.768 -8.020 33.979 1.00 88.81 207 LYS A CA 1
ATOM 1670 C C . LYS A 1 207 ? -23.386 -8.462 34.495 1.00 88.81 207 LYS A C 1
ATOM 1672 O O . LYS A 1 207 ? -22.421 -7.702 34.387 1.00 88.81 207 LYS A O 1
ATOM 1677 N N . PRO A 1 208 ? -23.263 -9.678 35.054 1.00 85.81 208 PRO A N 1
ATOM 1678 C CA . PRO A 1 208 ? -21.983 -10.188 35.534 1.00 85.81 208 PRO A CA 1
ATOM 1679 C C . PRO A 1 208 ? -20.974 -10.276 34.383 1.00 85.81 208 PRO A C 1
ATOM 1681 O O . PRO A 1 208 ? -21.324 -10.648 33.259 1.00 85.81 208 PRO A O 1
ATOM 1684 N N . ASN A 1 209 ? -19.720 -9.911 34.664 1.00 86.69 209 ASN A N 1
ATOM 1685 C CA . ASN A 1 209 ? -18.604 -9.967 33.713 1.00 86.69 209 ASN A CA 1
ATOM 1686 C C . ASN A 1 209 ? -18.875 -9.241 32.377 1.00 86.69 209 ASN A C 1
ATOM 1688 O O . ASN A 1 209 ? -18.315 -9.607 31.341 1.00 86.69 209 ASN A O 1
ATOM 1692 N N . PHE A 1 210 ? -19.739 -8.217 32.385 1.00 90.19 210 PHE A N 1
ATOM 1693 C CA . PHE A 1 210 ? -20.125 -7.517 31.167 1.00 90.19 210 PHE A CA 1
ATOM 1694 C C . PHE A 1 210 ? -18.966 -6.702 30.585 1.00 90.19 210 PHE A C 1
ATOM 1696 O O . PHE A 1 210 ? -18.386 -5.841 31.244 1.00 90.19 210 PHE A O 1
ATOM 1703 N N . THR A 1 211 ? -18.663 -6.945 29.314 1.00 91.62 211 THR A N 1
ATOM 1704 C CA . THR A 1 211 ? -17.567 -6.312 28.586 1.00 91.62 211 THR A CA 1
ATOM 1705 C C . THR A 1 211 ? -18.059 -5.786 27.249 1.00 91.62 211 THR A C 1
ATOM 1707 O O . THR A 1 211 ? -18.640 -6.527 26.460 1.00 91.62 211 THR A O 1
ATOM 1710 N N . VAL A 1 212 ? -17.770 -4.520 26.946 1.00 93.94 212 VAL A N 1
ATOM 1711 C CA . VAL A 1 212 ? -18.035 -3.958 25.617 1.00 93.94 212 VAL A CA 1
ATOM 1712 C C . VAL A 1 212 ? -16.807 -4.151 24.736 1.00 93.94 212 VAL A C 1
ATOM 1714 O O . VAL A 1 212 ? -15.706 -3.718 25.077 1.00 93.94 212 VAL A O 1
ATOM 1717 N N . CYS A 1 213 ? -16.997 -4.779 23.585 1.00 94.12 213 CYS A N 1
ATOM 1718 C CA . CYS A 1 213 ? -15.997 -4.980 22.552 1.00 94.12 213 CYS A CA 1
ATOM 1719 C C . CYS A 1 213 ? -16.444 -4.288 21.263 1.00 94.12 213 CYS A C 1
ATOM 1721 O O . CYS A 1 213 ? -17.630 -4.196 20.960 1.00 94.12 213 CYS A O 1
ATOM 1723 N N . VAL A 1 214 ? -15.485 -3.808 20.486 1.00 95.69 214 VAL A N 1
ATOM 1724 C CA . VAL A 1 214 ? -15.705 -3.348 19.119 1.00 95.69 214 VAL A CA 1
ATOM 1725 C C . VAL A 1 214 ? -14.737 -4.062 18.201 1.00 95.69 214 VAL A C 1
ATOM 1727 O O . VAL A 1 214 ? -13.551 -4.185 18.516 1.00 95.69 214 VAL A O 1
ATOM 1730 N N . THR A 1 215 ? -15.239 -4.527 17.065 1.00 96.06 215 THR A N 1
ATOM 1731 C CA . THR A 1 215 ? -14.439 -5.133 16.005 1.00 96.06 215 THR A CA 1
ATOM 1732 C C . THR A 1 215 ? -14.598 -4.342 14.716 1.00 96.06 215 THR A C 1
ATOM 1734 O O . THR A 1 215 ? -15.609 -3.670 14.507 1.00 96.06 215 THR A O 1
ATOM 1737 N N . TRP A 1 216 ? -13.576 -4.360 13.866 1.00 96.69 216 TRP A N 1
ATOM 1738 C CA . TRP A 1 216 ? -13.633 -3.729 12.556 1.00 96.69 216 TRP A CA 1
ATOM 1739 C C . TRP A 1 216 ? -12.817 -4.496 11.517 1.00 96.69 216 TRP A C 1
ATOM 1741 O O . TRP A 1 216 ? -11.784 -5.091 11.832 1.00 96.69 216 TRP A O 1
ATOM 1751 N N . ARG A 1 217 ? -13.268 -4.471 10.261 1.00 96.12 217 ARG A N 1
ATOM 1752 C CA . ARG A 1 217 ? -12.599 -5.115 9.119 1.00 96.12 217 ARG A CA 1
ATOM 1753 C C . ARG A 1 217 ? -12.444 -4.144 7.962 1.00 96.12 217 ARG A C 1
ATOM 1755 O O . ARG A 1 217 ? -13.376 -3.414 7.633 1.00 96.12 217 ARG A O 1
ATOM 1762 N N . HIS A 1 218 ? -11.269 -4.170 7.348 1.00 95.12 218 HIS A N 1
ATOM 1763 C CA . HIS A 1 218 ? -10.894 -3.295 6.246 1.00 95.12 218 HIS A CA 1
ATOM 1764 C C . HIS A 1 218 ? -9.904 -4.009 5.328 1.00 95.12 218 HIS A C 1
ATOM 1766 O O . HIS A 1 218 ? -9.033 -4.723 5.818 1.00 95.12 218 HIS A O 1
ATOM 1772 N N . GLU A 1 219 ? -9.989 -3.782 4.017 1.00 91.75 219 GLU A N 1
ATOM 1773 C CA . GLU A 1 219 ? -9.180 -4.507 3.020 1.00 91.75 219 GLU A CA 1
ATOM 1774 C C . GLU A 1 219 ? -7.666 -4.253 3.100 1.00 91.75 219 GLU A C 1
ATOM 1776 O O . GLU A 1 219 ? -6.886 -4.980 2.495 1.00 91.75 219 GLU A O 1
ATOM 1781 N N . SER A 1 220 ? -7.235 -3.218 3.823 1.00 90.12 220 SER A N 1
ATOM 1782 C CA . SER A 1 220 ? -5.812 -2.934 4.057 1.00 90.12 220 SER A CA 1
ATOM 1783 C C . SER A 1 220 ? -5.219 -3.708 5.244 1.00 90.12 220 SER A C 1
ATOM 1785 O O . SER A 1 220 ? -4.127 -3.366 5.711 1.00 90.12 220 SER A O 1
ATOM 1787 N N . MET A 1 221 ? -6.001 -4.574 5.884 1.00 90.69 221 MET A N 1
ATOM 1788 C CA . MET A 1 221 ? -5.617 -5.312 7.082 1.00 90.69 221 MET A CA 1
ATOM 1789 C C . MET A 1 221 ? -5.657 -6.802 6.769 1.00 90.69 221 MET A C 1
ATOM 1791 O O . MET A 1 221 ? -6.622 -7.269 6.172 1.00 90.69 221 MET A O 1
ATOM 1795 N N . ASP A 1 222 ? -4.630 -7.527 7.208 1.00 89.25 222 ASP A N 1
ATOM 1796 C CA . ASP A 1 222 ? -4.584 -8.986 7.065 1.00 89.25 222 ASP A CA 1
ATOM 1797 C C . ASP A 1 222 ? -5.637 -9.656 7.967 1.00 89.25 222 ASP A C 1
ATOM 1799 O O . ASP A 1 222 ? -6.319 -10.588 7.551 1.00 89.25 222 ASP A O 1
ATOM 1803 N N . ASP A 1 223 ? -5.829 -9.103 9.171 1.00 91.81 223 ASP A N 1
ATOM 1804 C CA . ASP A 1 223 ? -6.779 -9.572 10.181 1.00 91.81 223 ASP A CA 1
ATOM 1805 C C . ASP A 1 223 ? -7.748 -8.469 10.624 1.00 91.81 223 ASP A C 1
ATOM 1807 O O . ASP A 1 223 ? -7.482 -7.272 10.487 1.00 91.81 223 ASP A O 1
ATOM 1811 N N . ALA A 1 224 ? -8.871 -8.868 11.228 1.00 93.31 224 ALA A N 1
ATOM 1812 C CA . ALA A 1 224 ? -9.802 -7.935 11.855 1.00 93.31 224 ALA A CA 1
ATOM 1813 C C . ALA A 1 224 ? -9.149 -7.205 13.043 1.00 93.31 224 ALA A C 1
ATOM 1815 O O . ALA A 1 224 ? -8.451 -7.799 13.865 1.00 93.31 224 ALA A O 1
ATOM 1816 N N . GLY A 1 225 ? -9.428 -5.910 13.178 1.00 93.62 225 GLY A N 1
ATOM 1817 C CA . GLY A 1 225 ? -9.095 -5.169 14.387 1.00 93.62 225 GLY A CA 1
ATOM 1818 C C . GLY A 1 225 ? -10.146 -5.396 15.467 1.00 93.62 225 GLY A C 1
ATOM 1819 O O . GLY A 1 225 ? -11.334 -5.495 15.173 1.00 93.62 225 GLY A O 1
ATOM 1820 N N . SER A 1 226 ? -9.723 -5.449 16.727 1.00 94.06 226 SER A N 1
ATOM 1821 C CA . SER A 1 226 ? -10.638 -5.502 17.865 1.00 94.06 226 SER A CA 1
ATOM 1822 C C . SER A 1 226 ? -10.140 -4.657 19.029 1.00 94.06 226 SER A C 1
ATOM 1824 O O . SER A 1 226 ? -8.948 -4.337 19.155 1.00 94.06 226 SER A O 1
ATOM 1826 N N . ARG A 1 227 ? -11.074 -4.238 19.883 1.00 92.56 227 ARG A N 1
ATOM 1827 C CA . ARG A 1 227 ? -10.757 -3.531 21.117 1.00 92.56 227 ARG A CA 1
ATOM 1828 C C . ARG A 1 227 ? -11.845 -3.705 22.157 1.00 92.56 227 ARG A C 1
ATOM 1830 O O . ARG A 1 227 ? -13.017 -3.486 21.882 1.00 92.56 227 ARG A O 1
ATOM 1837 N N . VAL A 1 228 ? -11.413 -3.989 23.376 1.00 91.50 228 VAL A N 1
ATOM 1838 C CA . VAL A 1 228 ? -12.265 -3.964 24.561 1.00 91.50 228 VAL A CA 1
ATOM 1839 C C . VAL A 1 228 ? -12.288 -2.549 25.135 1.00 91.50 228 VAL A C 1
ATOM 1841 O O . VAL A 1 228 ? -11.242 -1.905 25.264 1.00 91.50 228 VAL A O 1
ATOM 1844 N N . ALA A 1 229 ? -13.474 -2.051 25.469 1.00 85.69 229 ALA A N 1
ATOM 1845 C CA . ALA A 1 229 ? -13.622 -0.842 26.257 1.00 85.69 229 ALA A CA 1
ATOM 1846 C C . ALA A 1 229 ? -13.374 -1.194 27.726 1.00 85.69 229 ALA A C 1
ATOM 1848 O O . ALA A 1 229 ? -14.165 -1.897 28.347 1.00 85.69 229 ALA A O 1
ATOM 1849 N N . SER A 1 230 ? -12.253 -0.730 28.272 1.00 66.50 230 SER A N 1
ATOM 1850 C CA . SER A 1 230 ? -11.945 -0.882 29.692 1.00 66.50 230 SER A CA 1
ATOM 1851 C C . SER A 1 230 ? -13.014 -0.171 30.526 1.00 66.50 230 SER A C 1
ATOM 1853 O O . SER A 1 230 ? -13.262 1.020 30.319 1.00 66.50 230 SER A O 1
ATOM 1855 N N . SER A 1 231 ? -13.640 -0.881 31.463 1.00 53.03 231 SER A N 1
ATOM 1856 C CA . SER A 1 231 ? -14.458 -0.265 32.505 1.00 53.03 231 SER A CA 1
ATOM 1857 C C . SER A 1 231 ? -13.547 0.500 33.467 1.00 53.03 231 SER A C 1
ATOM 1859 O O . SER A 1 231 ? -12.540 -0.032 33.921 1.00 53.03 231 SER A O 1
ATOM 1861 N N . LEU A 1 232 ? -13.892 1.750 33.779 1.00 43.59 232 LEU A N 1
ATOM 1862 C CA . LEU A 1 232 ? -13.266 2.535 34.855 1.00 43.59 232 LEU A CA 1
ATOM 1863 C C . LEU A 1 232 ? -13.876 2.207 36.234 1.00 43.59 232 LEU A C 1
ATOM 1865 O O . LEU A 1 232 ? -13.915 3.074 37.102 1.00 43.59 232 LEU A O 1
ATOM 1869 N N . LEU A 1 233 ? -14.403 0.993 36.408 1.00 36.47 233 LEU A N 1
ATOM 1870 C CA . LEU A 1 233 ? -14.948 0.533 37.685 1.00 36.47 233 LEU A CA 1
ATOM 1871 C C . LEU A 1 233 ? -13.869 -0.212 38.464 1.00 36.47 233 LEU A C 1
ATOM 1873 O O . LEU A 1 233 ? -13.269 -1.129 37.861 1.00 36.47 233 LEU A O 1
#

Radius of gyration: 28.75 Å; chains: 1; bounding box: 81×36×84 Å

pLDDT: mean 86.67, std 15.06, range [31.09, 97.38]

Secondary structure (DSSP, 8-state):
---------TT---TT-----EEPP-PPPPEETTS-EEEEEEEEEE-SS--EEEEEEE-TT-SS-EE---TTTEEEEPP--EE-TTS-EEEEEEEEE---GGGTT-EEEEEEE-TT-SS-EEEE--S--EEB--EE-SS-EEEE-SSEEEEEEEEEEEBSS--EEEEEEEETTEEEEE-EEEEEEE-TTS-EEEEEEEEEEHHHHTSTT-EEEEEEE-TT-SS-EEEEE----